Protein AF-0000000075745690 (afdb_homodimer)

Sequence (256 aa):
MPCQDILRGHVEPEARKVSIYFWSPDEAHGFSKWLATSRLDIKVKKKLLAQLAIFSTNGLPRTNKEKFRHVAGKICELKPTSQVRLLGFEVHPDFIIVCMGVKKKQKLAPELIAKAQQRRELYYADGQMPCQDILRGHVEPEARKVSIYFWSPDEAHGFSKWLATSRLDIKVKKKLLAQLAIFSTNGLPRTNKEKFRHVAGKICELKPTSQVRLLGFEVHPDFIIVCMGVKKKQKLAPELIAKAQQRRELYYADGQ

Organism: Desulfohalobium retbaense (strain ATCC 49708 / DSM 5692 / JCM 16813 / HR100) (NCBI:txid485915)

Foldseek 3Di:
DPVCPVVVDPDDPDLQAAAEAEDEPVVCCGPVNVLVPDPDDPVVSVQLVVLVVCCRRRNHPDVDVVAKDADDQQWMWGDSDPFKIWIWGDPDSRYIYTYDMDTDDDDDDVVVVVVRVVRVVVVVVVVD/DPVCVVPV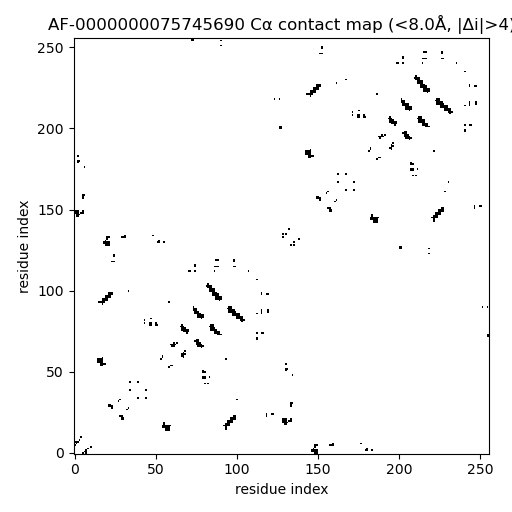DPDDPDQQAAAEAEDEPPVCCGPVNVLVPDPDDPVVSVQLVVLVVVCRRRNHPDVDVVAKDADPQQWMWGPSDPFKIWIWGDPDSRYIYTYDMDGDDDDDDVVVVVVRVVRVVVVVVVVD

Nearest PDB structures (foldseek):
  5czf-assembly2_C  TM=5.052E-01  e=2.877E-03  Escherichia coli O157
  4ml0-assembly1_D  TM=5.475E-01  e=5.188E-02  Escherichia coli B str. REL606
  5jaa-assembly1_D  TM=3.728E-01  e=2.518E-02  Vibrio cholerae O1 biovar El Tor str. N16961
  9cop-assembly1_x  TM=6.256E-01  e=3.054E+00  Saccharomyces cerevisiae
  5m2n-assembly1_A  TM=6.794E-01  e=6.721E+00  Saccharomyces cerevisiae

Secondary structure (DSSP, 8-state):
-BHHHHS-SS--------EEEE--SSGGG-HHHHHHHS---HHHHHHHHHHHHHHHHH---TT-TTTEEEEETTEEEE-SSSSEEEEEEEEETTEEEEEEEEE--SSPPHHHHHHHHHHHHHHHHHT-/-BHHHHS-SS--------EEEE--SSGGG-HHHHHHHS---HHHHHHHHHHHHHHHHH---TT-TTTEEEEETTEEEE-SSSSEEEEEEEEETTEEEEEEEEE--SSPPHHHHHHHHHHHHHHHHHT-

Radius of gyration: 19.18 Å; Cα contacts (8 Å, |Δi|>4): 423; chains: 2; bounding box: 31×58×44 Å

InterPro domains:
  IPR009241 Toxin HigB-like [PF05973] (39-120)

pLDDT: mean 81.88, std 19.85, range [23.81, 96.94]

Structure (mmCIF, N/CA/C/O backbone):
data_AF-0000000075745690-model_v1
#
loop_
_entity.id
_entity.type
_entity.pdbx_description
1 polymer 'Uncharacterized protein'
#
loop_
_atom_site.group_PDB
_atom_site.id
_atom_site.type_symbol
_atom_site.label_atom_id
_atom_site.label_alt_id
_atom_site.label_comp_id
_atom_site.label_asym_id
_atom_site.label_entity_id
_atom_site.label_seq_id
_atom_site.pdbx_PDB_ins_code
_atom_site.Cartn_x
_atom_site.Cartn_y
_atom_site.Cartn_z
_atom_site.occupancy
_atom_site.B_iso_or_equiv
_atom_site.auth_seq_id
_atom_site.auth_comp_id
_atom_site.auth_asym_id
_atom_site.auth_atom_id
_atom_site.pdbx_PDB_model_num
ATOM 1 N N . MET A 1 1 ? -2.412 -1.902 -11.328 1 23.81 1 MET A N 1
ATOM 2 C CA . MET A 1 1 ? -3.832 -1.962 -10.992 1 23.81 1 MET A CA 1
ATOM 3 C C . MET A 1 1 ? -4.059 -2.803 -9.734 1 23.81 1 MET A C 1
ATOM 5 O O . MET A 1 1 ? -3.404 -3.828 -9.547 1 23.81 1 MET A O 1
ATOM 9 N N . PRO A 1 2 ? -4.531 -2.412 -8.602 1 29.78 2 PRO A N 1
ATOM 10 C CA . PRO A 1 2 ? -4.953 -3.359 -7.57 1 29.78 2 PRO A CA 1
ATOM 11 C C . PRO A 1 2 ? -5.488 -4.668 -8.148 1 29.78 2 PRO A C 1
ATOM 13 O O . PRO A 1 2 ? -5.852 -4.723 -9.32 1 29.78 2 PRO A O 1
ATOM 16 N N . CYS A 1 3 ? -5.512 -5.812 -7.531 1 35.81 3 CYS A N 1
ATOM 17 C CA . CYS A 1 3 ? -6.207 -6.922 -8.172 1 35.81 3 CYS A CA 1
ATOM 18 C C . CYS A 1 3 ? -7.5 -6.445 -8.836 1 35.81 3 CYS A C 1
ATOM 20 O O . CYS A 1 3 ? -8.031 -7.113 -9.727 1 35.81 3 CYS A O 1
ATOM 22 N N . GLN A 1 4 ? -8.07 -5.391 -8.25 1 35.56 4 GLN A N 1
ATOM 23 C CA . GLN A 1 4 ? -9.094 -4.785 -9.094 1 35.56 4 GLN A CA 1
ATOM 24 C C . GLN A 1 4 ? -8.508 -4.289 -10.406 1 35.56 4 GLN A C 1
ATOM 26 O O . GLN A 1 4 ? -9.141 -4.41 -11.461 1 35.56 4 GLN A O 1
ATOM 31 N N . ASP A 1 5 ? -7.297 -3.676 -10.352 1 36.88 5 ASP A N 1
ATOM 32 C CA . ASP A 1 5 ? -6.758 -3.322 -11.664 1 36.88 5 ASP A CA 1
ATOM 33 C C . ASP A 1 5 ? -6.176 -4.547 -12.367 1 36.88 5 ASP A C 1
ATOM 35 O O . ASP A 1 5 ? -6.066 -4.57 -13.594 1 36.88 5 ASP A O 1
ATOM 39 N N . ILE A 1 6 ? -5.457 -5.402 -11.883 1 37.72 6 ILE A N 1
ATOM 40 C CA . ILE A 1 6 ? -5.133 -6.645 -12.578 1 37.72 6 ILE A CA 1
ATOM 41 C C . ILE A 1 6 ? -6.414 -7.316 -13.055 1 37.72 6 ILE A C 1
ATOM 43 O O . ILE A 1 6 ? -6.508 -7.734 -14.211 1 37.72 6 ILE A O 1
ATOM 47 N N . LEU A 1 7 ? -7.352 -7.781 -12.117 1 37.31 7 LEU A N 1
ATOM 48 C CA . LEU A 1 7 ? -8.695 -8.195 -12.5 1 37.31 7 LEU 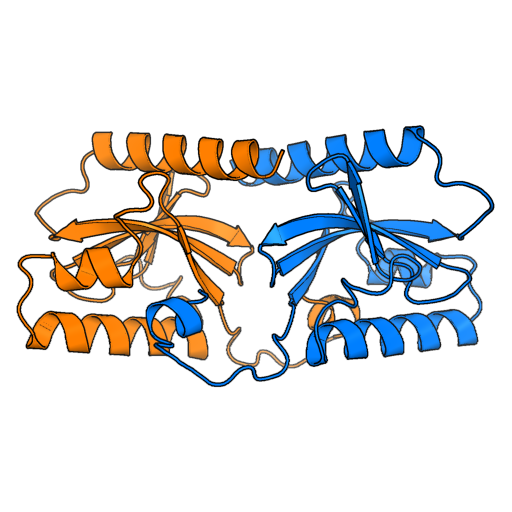A CA 1
ATOM 49 C C . LEU A 1 7 ? -9.477 -7.023 -13.094 1 37.31 7 LEU A C 1
ATOM 51 O O . LEU A 1 7 ? -10.594 -7.199 -13.586 1 37.31 7 LEU A O 1
ATOM 55 N N . ARG A 1 8 ? -9.461 -5.926 -12.484 1 32.09 8 ARG A N 1
ATOM 56 C CA . ARG A 1 8 ? -10.297 -4.863 -13.039 1 32.09 8 ARG A CA 1
ATOM 57 C C . ARG A 1 8 ? -9.906 -4.559 -14.477 1 32.09 8 ARG A C 1
ATOM 59 O O . ARG A 1 8 ? -8.766 -4.176 -14.75 1 32.09 8 ARG A O 1
ATOM 66 N N . GLY A 1 9 ? -9.805 -5.539 -15.43 1 31.02 9 GLY A N 1
ATOM 67 C CA . GLY A 1 9 ? -10.047 -4.918 -16.719 1 31.02 9 GLY A CA 1
ATOM 68 C C . GLY A 1 9 ? -10.234 -3.412 -16.641 1 31.02 9 GLY A C 1
ATOM 69 O O . GLY A 1 9 ? -10.109 -2.826 -15.555 1 31.02 9 GLY A O 1
ATOM 70 N N . HIS A 1 10 ? -11.109 -2.682 -17.734 1 29.7 10 HIS A N 1
ATOM 71 C CA . HIS A 1 10 ? -11.641 -1.332 -17.891 1 29.7 10 HIS A CA 1
ATOM 72 C C . HIS A 1 10 ? -12.359 -0.874 -16.641 1 29.7 10 HIS A C 1
ATOM 74 O O . HIS A 1 10 ? -13.586 -0.969 -16.547 1 29.7 10 HIS A O 1
ATOM 80 N N . VAL A 1 11 ? -12.266 -1.326 -15.602 1 30.44 11 VAL A N 1
ATOM 81 C CA . VAL A 1 11 ? -13.344 -0.815 -14.758 1 30.44 11 VAL A CA 1
ATOM 82 C C . VAL A 1 11 ? -13.336 0.712 -14.781 1 30.44 11 VAL A C 1
ATOM 84 O O . VAL A 1 11 ? -12.281 1.332 -14.945 1 30.44 11 VAL A O 1
ATOM 87 N N . GLU A 1 12 ? -14.422 1.273 -14.828 1 32.59 12 GLU A N 1
ATOM 88 C CA . GLU A 1 12 ? -14.828 2.676 -14.859 1 32.59 12 GLU A CA 1
ATOM 89 C C . GLU A 1 12 ? -14.031 3.504 -13.859 1 32.59 12 GLU A C 1
ATOM 91 O O . GLU A 1 12 ? -13.688 3.021 -12.773 1 32.59 12 GLU A O 1
ATOM 96 N N . PRO A 1 13 ? -13.484 4.621 -14.164 1 35.19 13 PRO A N 1
ATOM 97 C CA . PRO A 1 13 ? -12.844 5.719 -13.43 1 35.19 13 PRO A CA 1
ATOM 98 C C . PRO A 1 13 ? -13.484 5.969 -12.07 1 35.19 13 PRO A C 1
ATOM 100 O O . PRO A 1 13 ? -13.5 7.105 -11.586 1 35.19 13 PRO A O 1
ATOM 103 N N . GLU A 1 14 ? -14.031 4.996 -11.461 1 38.78 14 GLU A N 1
ATOM 104 C CA . GLU A 1 14 ? -14.578 5.465 -10.195 1 38.78 14 GLU A CA 1
ATOM 105 C C . GLU A 1 14 ? -13.523 6.184 -9.359 1 38.78 14 GLU A C 1
ATOM 107 O O . GLU A 1 14 ? -12.328 5.938 -9.523 1 38.78 14 GLU A O 1
ATOM 112 N N . ALA A 1 15 ? -13.867 7.191 -8.758 1 48.38 15 ALA A N 1
ATOM 113 C CA . ALA A 1 15 ? -13.031 8 -7.875 1 48.38 15 ALA A CA 1
ATOM 114 C C . ALA A 1 15 ? -11.992 7.137 -7.168 1 48.38 15 ALA A C 1
ATOM 116 O O . ALA A 1 15 ? -12.336 6.141 -6.527 1 48.38 15 ALA A O 1
ATOM 117 N N . ARG A 1 16 ? -10.844 6.902 -7.734 1 61.69 16 ARG A N 1
ATOM 118 C CA . ARG A 1 16 ? -9.742 6.066 -7.266 1 61.69 16 ARG A CA 1
ATOM 119 C C . ARG A 1 16 ? -9.516 6.246 -5.77 1 61.69 16 ARG A C 1
ATOM 121 O O . ARG A 1 16 ? -9.281 7.359 -5.301 1 61.69 16 ARG A O 1
ATOM 128 N N . LYS A 1 17 ? -10.133 5.371 -4.906 1 81.19 17 LYS A N 1
ATOM 129 C CA . LYS A 1 17 ? -9.953 5.379 -3.457 1 81.19 17 LYS A CA 1
ATOM 130 C C . LYS A 1 17 ? -8.477 5.203 -3.092 1 81.19 17 LYS A C 1
ATOM 132 O O . LYS A 1 17 ? -7.738 4.504 -3.787 1 81.19 17 LYS A O 1
ATOM 137 N N . VAL A 1 18 ? -8.07 6.117 -2.23 1 88.69 18 VAL A N 1
ATOM 138 C CA . VAL A 1 18 ? -6.684 6.027 -1.785 1 88.69 18 VAL A CA 1
ATOM 139 C C . VAL A 1 18 ? -6.637 5.605 -0.319 1 88.69 18 VAL A C 1
ATOM 141 O O . VAL A 1 18 ? -7.465 6.035 0.485 1 88.69 18 VAL A O 1
ATOM 144 N N . SER A 1 19 ? -5.746 4.668 -0.017 1 89.75 19 SER A N 1
ATOM 145 C CA . SER A 1 19 ? -5.504 4.266 1.364 1 89.75 19 SER A CA 1
ATOM 146 C C . SER A 1 19 ? -4.383 5.094 1.99 1 89.75 19 SER A C 1
ATOM 148 O O . SER A 1 19 ? -3.289 5.184 1.434 1 89.75 19 SER A O 1
ATOM 150 N N . ILE A 1 20 ? -4.664 5.711 3.129 1 91 20 ILE A N 1
ATOM 151 C CA . ILE A 1 20 ? -3.699 6.516 3.869 1 91 20 ILE A CA 1
ATOM 152 C C . ILE A 1 20 ? -3.418 5.867 5.223 1 91 20 ILE A C 1
ATOM 154 O O . ILE A 1 20 ? -4.332 5.668 6.023 1 91 20 ILE A O 1
ATOM 158 N N . TYR A 1 21 ? -2.152 5.562 5.484 1 89.31 21 TYR A N 1
ATOM 159 C CA . TYR A 1 21 ? -1.757 4.957 6.75 1 89.31 21 TYR A CA 1
ATOM 160 C C . TYR A 1 21 ? -0.728 5.82 7.469 1 89.31 21 TYR A C 1
ATOM 162 O O . TYR A 1 21 ? 0.073 6.508 6.832 1 89.31 21 TYR A O 1
ATOM 170 N N . PHE A 1 22 ? -0.792 5.781 8.828 1 88.5 22 PHE A N 1
ATOM 171 C CA . PHE A 1 22 ? 0.199 6.492 9.625 1 88.5 22 PHE A CA 1
ATOM 172 C C . PHE A 1 22 ? 1.225 5.527 10.203 1 88.5 22 PHE A C 1
ATOM 174 O O . PHE A 1 22 ? 0.865 4.461 10.711 1 88.5 22 PHE A O 1
ATOM 181 N N . TRP A 1 23 ? 2.463 5.863 10.023 1 86.88 23 TRP A N 1
ATOM 182 C CA . TRP A 1 23 ? 3.564 5.082 10.578 1 86.88 23 TRP A CA 1
ATOM 183 C C . TRP A 1 23 ? 4.652 5.992 11.141 1 86.88 23 TRP A C 1
ATOM 185 O O . TRP A 1 23 ? 4.973 7.023 10.547 1 86.88 23 TRP A O 1
ATOM 195 N N . SER A 1 24 ? 5.109 5.684 12.32 1 83.5 24 SER A N 1
ATOM 196 C CA . SER A 1 24 ? 6.258 6.387 12.883 1 83.5 24 SER A CA 1
ATOM 197 C C . SER A 1 24 ? 7.148 5.438 13.68 1 83.5 24 SER A C 1
ATOM 199 O O . SER A 1 24 ? 6.652 4.52 14.344 1 83.5 24 SER A O 1
ATOM 201 N N . PRO A 1 25 ? 8.523 5.559 13.453 1 80.81 25 PRO A N 1
ATOM 202 C CA . PRO A 1 25 ? 9.414 4.707 14.25 1 80.81 25 PRO A CA 1
ATOM 203 C C . PRO A 1 25 ? 9.258 4.934 15.75 1 80.81 25 PRO A C 1
ATOM 205 O O . PRO A 1 25 ? 9.594 4.051 16.547 1 80.81 25 PRO A O 1
ATOM 208 N N . ASP A 1 26 ? 8.938 6.062 16.109 1 69.81 26 ASP A N 1
ATOM 209 C CA . ASP A 1 26 ? 8.727 6.367 17.531 1 69.81 26 ASP A CA 1
ATOM 210 C C . ASP A 1 26 ? 7.297 6.047 17.953 1 69.81 26 ASP A C 1
ATOM 212 O O . ASP A 1 26 ? 6.34 6.52 17.328 1 69.81 26 ASP A O 1
ATOM 216 N N . GLU A 1 27 ? 7.012 4.613 18.219 1 56.06 27 GLU A N 1
ATOM 217 C CA . GLU A 1 27 ? 5.758 3.949 18.562 1 56.06 27 GLU A CA 1
ATOM 218 C C . GLU A 1 27 ? 4.809 4.898 19.297 1 56.06 27 GLU A C 1
ATOM 220 O O . GLU A 1 27 ? 3.592 4.832 19.109 1 56.06 27 GLU A O 1
ATOM 225 N N . ALA A 1 28 ? 5.379 5.562 20.266 1 53.12 28 ALA A N 1
ATOM 226 C CA . ALA A 1 28 ? 4.551 6.426 21.109 1 53.12 28 ALA A CA 1
ATOM 227 C C . ALA A 1 28 ? 3.779 7.434 20.266 1 53.12 28 ALA A C 1
ATOM 229 O O . ALA A 1 28 ? 2.895 8.125 20.766 1 53.12 28 ALA A O 1
ATOM 230 N N . HIS A 1 29 ? 3.988 7.328 18.891 1 56.47 29 HIS A N 1
ATOM 231 C CA . HIS A 1 29 ? 3.506 8.477 18.141 1 56.47 29 HIS A CA 1
ATOM 232 C C . HIS A 1 29 ? 2.584 8.047 17 1 56.47 29 HIS A C 1
ATOM 234 O O . HIS A 1 29 ? 2.58 8.656 15.938 1 56.47 29 HIS A O 1
ATOM 240 N N . GLY A 1 30 ? 1.817 7.035 17.25 1 67.25 30 GLY A N 1
ATOM 241 C CA . GLY A 1 30 ? 0.787 6.836 16.234 1 67.25 30 GLY A CA 1
ATOM 242 C C . GLY A 1 30 ? 0.011 8.102 15.922 1 67.25 30 GLY A C 1
ATOM 243 O O . GLY A 1 30 ? 0.183 9.125 16.594 1 67.25 30 GLY A O 1
ATOM 244 N N . PHE A 1 31 ? -0.705 8.047 14.844 1 77.88 31 PHE A N 1
ATOM 245 C CA . PHE A 1 31 ? -1.438 9.227 14.406 1 77.88 31 PHE A CA 1
ATOM 246 C C . PHE A 1 31 ? -2.334 9.75 15.516 1 77.88 31 PHE A C 1
ATOM 248 O O . PHE A 1 31 ? -2.355 10.953 15.789 1 77.88 31 PHE A O 1
ATOM 255 N N . SER A 1 32 ? -3.041 8.82 16.094 1 78.12 32 SER A N 1
ATOM 256 C CA . SER A 1 32 ? -3.965 9.219 17.156 1 78.12 32 SER A CA 1
ATOM 257 C C . SER A 1 32 ? -3.229 9.898 18.297 1 78.12 32 SER A C 1
ATOM 259 O O . SER A 1 32 ? -3.709 10.898 18.844 1 78.12 32 SER A O 1
ATOM 261 N N . LYS A 1 33 ? -2.168 9.289 18.625 1 80.25 33 LYS A N 1
ATOM 262 C CA . LYS A 1 33 ? -1.383 9.883 19.703 1 80.25 33 LYS A CA 1
ATOM 263 C C . LYS A 1 33 ? -0.819 11.234 19.297 1 80.25 33 LYS A C 1
ATOM 265 O O . LYS A 1 33 ? -0.843 12.188 20.094 1 80.25 33 LYS A O 1
ATOM 270 N N . TRP A 1 34 ? -0.317 11.273 18.109 1 83 34 TRP A N 1
ATOM 271 C CA . TRP A 1 34 ? 0.182 12.555 17.594 1 83 34 TRP A CA 1
ATOM 272 C C . TRP A 1 34 ? -0.919 13.609 17.594 1 83 34 TRP A C 1
ATOM 274 O O . TRP A 1 34 ? -0.707 14.734 18.047 1 83 34 TRP A O 1
ATOM 284 N N . LEU A 1 35 ? -2.043 13.242 17.109 1 85.25 35 LEU A N 1
ATOM 285 C CA . LEU A 1 35 ? -3.17 14.164 17.031 1 85.25 35 LEU A CA 1
ATOM 286 C C . LEU A 1 35 ? -3.588 14.633 18.422 1 85.25 35 LEU A C 1
ATOM 288 O O . LEU A 1 35 ? -3.814 15.82 18.641 1 85.25 35 LEU A O 1
ATOM 292 N N . ALA A 1 36 ? -3.613 13.711 19.281 1 84.12 36 ALA A N 1
ATOM 293 C CA . ALA A 1 36 ? -4.055 14.008 20.656 1 84.12 36 ALA A CA 1
ATOM 294 C C . ALA A 1 36 ? -3.068 14.93 21.359 1 84.12 36 ALA A C 1
ATOM 296 O O . ALA A 1 36 ? -3.471 15.789 22.141 1 84.12 36 ALA A O 1
ATOM 297 N N . THR A 1 37 ? -1.825 14.758 21.047 1 84.44 37 THR A N 1
ATOM 298 C CA . THR A 1 37 ? -0.802 15.5 21.781 1 84.44 37 THR A CA 1
ATOM 299 C C . THR A 1 37 ? -0.463 16.797 21.062 1 84.44 37 THR A C 1
ATOM 301 O O . THR A 1 37 ? 0.233 17.656 21.609 1 84.44 37 THR A O 1
ATOM 304 N N . SER A 1 38 ? -0.99 16.906 19.906 1 84.56 38 SER A N 1
ATOM 305 C CA . SER A 1 38 ? -0.729 18.125 19.156 1 84.56 38 SER A CA 1
ATOM 306 C C . SER A 1 38 ? -1.419 19.328 19.797 1 84.56 38 SER A C 1
ATOM 308 O O . SER A 1 38 ? -2.418 19.172 20.516 1 84.56 38 SER A O 1
ATOM 310 N N . ARG A 1 39 ? -0.868 20.516 19.641 1 86.94 39 ARG A N 1
ATOM 311 C CA . ARG A 1 39 ? -1.416 21.734 20.219 1 86.94 39 ARG A CA 1
ATOM 312 C C . ARG A 1 39 ? -2.473 22.344 19.312 1 86.94 39 ARG A C 1
ATOM 314 O O . ARG A 1 39 ? -2.779 23.531 19.422 1 86.94 39 ARG A O 1
ATOM 321 N N . LEU A 1 40 ? -3.027 21.531 18.5 1 90.38 40 LEU A N 1
ATOM 322 C CA . LEU A 1 40 ? -4.051 22 17.578 1 90.38 40 LEU A CA 1
ATOM 323 C C . LEU A 1 40 ? -5.395 22.156 18.281 1 90.38 40 LEU A C 1
ATOM 325 O O . LEU A 1 40 ? -5.715 21.375 19.172 1 90.38 40 LEU A O 1
ATOM 329 N N . ASP A 1 41 ? -6.199 23.109 17.812 1 92.62 41 ASP A N 1
ATOM 330 C CA . ASP A 1 41 ? -7.562 23.281 18.297 1 92.62 41 ASP A CA 1
ATOM 331 C C . ASP A 1 41 ? -8.445 22.109 17.875 1 92.62 41 ASP A C 1
ATOM 333 O O . ASP A 1 41 ? -8.203 21.484 16.844 1 92.62 41 ASP A O 1
ATOM 337 N N . ILE A 1 42 ? -9.477 21.891 18.703 1 92.56 42 ILE A N 1
ATOM 338 C CA . ILE A 1 42 ? -10.383 20.766 18.453 1 92.56 42 ILE A CA 1
ATOM 339 C C . ILE A 1 42 ? -11.047 20.938 17.094 1 92.56 42 ILE A C 1
ATOM 341 O O . ILE A 1 42 ? -11.266 19.953 16.375 1 92.56 42 ILE A O 1
ATOM 345 N N . LYS A 1 43 ? -11.312 22.125 16.766 1 95.06 43 LYS A N 1
ATOM 346 C CA . LYS A 1 43 ? -11.938 22.406 15.477 1 95.06 43 LYS A CA 1
ATOM 347 C C . LYS A 1 43 ? -11.016 22.031 14.328 1 95.06 43 LYS A C 1
ATOM 349 O O . LYS A 1 43 ? -11.461 21.453 13.328 1 95.06 43 LYS A O 1
ATOM 354 N N . VAL A 1 44 ? -9.797 22.312 14.484 1 92.75 44 VAL A N 1
ATOM 355 C CA . VAL A 1 44 ? -8.805 22.016 13.453 1 92.75 44 VAL A CA 1
ATOM 356 C C . VAL A 1 44 ? -8.609 20.516 13.336 1 92.75 44 VAL A C 1
ATOM 358 O O . VAL A 1 44 ? -8.523 19.969 12.227 1 92.75 44 VAL A O 1
ATOM 361 N N . LYS A 1 45 ? -8.594 19.859 14.445 1 91.69 45 LYS A N 1
ATOM 362 C CA . LYS A 1 45 ? -8.453 18.406 14.453 1 91.69 45 LYS A CA 1
ATOM 363 C C . LYS A 1 45 ? -9.617 17.734 13.727 1 91.69 45 LYS A C 1
ATOM 365 O O . LYS A 1 45 ? -9.414 16.812 12.93 1 91.69 45 LYS A O 1
ATOM 370 N N . LYS A 1 46 ? -10.758 18.219 13.953 1 93 46 LYS A N 1
ATOM 371 C CA . LYS A 1 46 ? -11.945 17.672 13.305 1 93 46 LYS A CA 1
ATOM 372 C C . LYS A 1 46 ? -11.898 17.891 11.797 1 93 46 LYS A C 1
ATOM 374 O O . LYS A 1 46 ? -12.227 17 11.016 1 93 46 LYS A O 1
ATOM 379 N N . LYS A 1 47 ? -11.539 19.031 11.469 1 94.38 47 LYS A N 1
ATOM 380 C CA . LYS A 1 47 ? -11.438 19.359 10.047 1 94.38 47 LYS A CA 1
ATOM 381 C C . LYS A 1 47 ? -10.391 18.5 9.352 1 94.38 47 LYS A C 1
ATOM 383 O O . LYS A 1 47 ? -10.594 18.062 8.219 1 94.38 47 LYS A O 1
ATOM 388 N N . LEU A 1 48 ? -9.297 18.344 10 1 93.69 48 LEU A N 1
ATOM 389 C CA . LEU A 1 48 ? -8.219 17.5 9.484 1 93.69 48 LEU A CA 1
ATOM 390 C C . LEU A 1 48 ? -8.719 16.094 9.188 1 93.69 48 LEU A C 1
ATOM 392 O O . LEU A 1 48 ? -8.484 15.562 8.102 1 93.69 48 LEU A O 1
ATOM 396 N N . LEU A 1 49 ? -9.414 15.531 10.078 1 92.69 49 LEU A N 1
ATOM 397 C CA . LEU A 1 49 ? -9.922 14.172 9.922 1 92.69 49 LEU A CA 1
ATOM 398 C C . LEU A 1 49 ? -10.961 14.102 8.805 1 92.69 49 LEU A C 1
ATOM 400 O O . LEU A 1 49 ? -10.992 13.133 8.047 1 92.69 49 LEU A O 1
ATOM 404 N N . ALA A 1 50 ? -11.781 15.102 8.766 1 93.69 50 ALA A N 1
ATOM 405 C CA . ALA A 1 50 ? -12.781 15.164 7.695 1 93.69 50 ALA A CA 1
ATOM 406 C C . ALA A 1 50 ? -12.109 15.227 6.324 1 93.69 50 ALA A C 1
ATOM 408 O O . ALA A 1 50 ? -12.547 14.555 5.387 1 93.69 50 ALA A O 1
ATOM 409 N N . GLN A 1 51 ? -11.094 16.016 6.203 1 94.56 51 GLN A N 1
ATOM 410 C CA . GLN A 1 51 ? -10.391 16.172 4.938 1 94.56 51 GLN A CA 1
ATOM 411 C C . GLN A 1 51 ? -9.672 14.883 4.547 1 94.56 51 GLN A C 1
ATOM 413 O O . GLN A 1 51 ? -9.664 14.5 3.373 1 94.56 51 GLN A O 1
ATOM 418 N N . LEU A 1 52 ? -9.062 14.234 5.523 1 93.12 52 LEU A N 1
ATOM 419 C CA . LEU A 1 52 ? -8.414 12.961 5.246 1 93.12 52 LEU A CA 1
ATOM 420 C C . LEU A 1 52 ? -9.43 11.93 4.766 1 93.12 52 LEU A C 1
ATOM 422 O O . LEU A 1 52 ? -9.125 11.109 3.891 1 93.12 52 LEU A O 1
ATOM 426 N N . ALA A 1 53 ? -10.609 12.008 5.32 1 90.69 53 ALA A N 1
ATOM 427 C CA . ALA A 1 53 ? -11.68 11.117 4.867 1 90.69 53 ALA A CA 1
ATOM 428 C C . ALA A 1 53 ? -12.047 11.391 3.414 1 90.69 53 ALA A C 1
ATOM 430 O O . ALA A 1 53 ? -12.266 10.461 2.633 1 90.69 53 ALA A O 1
ATOM 431 N N . ILE A 1 54 ? -12.102 12.602 3.074 1 90.94 54 ILE A N 1
ATOM 432 C CA . ILE A 1 54 ? -12.414 13 1.707 1 90.94 54 ILE A CA 1
ATOM 433 C C . ILE A 1 54 ? -11.312 12.523 0.765 1 90.94 54 ILE A C 1
ATOM 435 O O . ILE A 1 54 ? -11.594 11.984 -0.306 1 90.94 54 ILE A O 1
ATOM 439 N N . PHE A 1 55 ? -10.055 12.703 1.151 1 91.25 55 PHE A N 1
ATOM 440 C CA . PHE A 1 55 ? -8.93 12.211 0.357 1 91.25 55 PHE A CA 1
ATOM 441 C C . PHE A 1 55 ? -9.047 10.703 0.133 1 91.25 55 PHE A C 1
ATOM 443 O O . PHE A 1 55 ? -8.844 10.219 -0.981 1 91.25 55 PHE A O 1
ATOM 450 N N . SER A 1 56 ? -9.375 10.031 1.19 1 89.38 56 SER A N 1
ATOM 451 C CA . SER A 1 56 ? -9.438 8.578 1.138 1 89.38 56 SER A CA 1
ATOM 452 C C . SER A 1 56 ? -10.555 8.102 0.206 1 89.38 56 SER A C 1
ATOM 454 O O . SER A 1 56 ? -10.383 7.133 -0.533 1 89.38 56 SER A O 1
ATOM 456 N N . THR A 1 57 ? -11.633 8.828 0.197 1 87.25 57 THR A N 1
ATOM 457 C CA . THR A 1 57 ? -12.812 8.406 -0.559 1 87.25 57 THR A CA 1
ATOM 458 C C . THR A 1 57 ? -12.727 8.891 -2.004 1 87.25 57 THR A C 1
ATOM 460 O O . THR A 1 57 ? -13.047 8.148 -2.932 1 87.25 57 THR A O 1
ATOM 463 N N . ASN A 1 58 ? -12.203 10.117 -2.215 1 88.5 58 ASN A N 1
ATOM 464 C CA . ASN A 1 58 ? -12.219 10.742 -3.535 1 88.5 58 ASN A CA 1
ATOM 465 C C . ASN A 1 58 ? -10.867 10.625 -4.223 1 88.5 58 ASN A C 1
ATOM 467 O O . ASN A 1 58 ? -10.742 10.93 -5.414 1 88.5 58 ASN A O 1
ATOM 471 N N . GLY A 1 59 ? -9.938 10.141 -3.512 1 88.81 59 GLY A N 1
ATOM 472 C CA . GLY A 1 59 ? -8.578 10.172 -4.02 1 88.81 59 GLY A CA 1
ATOM 473 C C . GLY A 1 59 ? -7.805 11.398 -3.59 1 88.81 59 GLY A C 1
ATOM 474 O O . GLY A 1 59 ? -8.391 12.383 -3.127 1 88.81 59 GLY A O 1
ATOM 475 N N . LEU A 1 60 ? -6.527 11.344 -3.768 1 92.31 60 LEU A N 1
ATOM 476 C CA . LEU A 1 60 ? -5.688 12.484 -3.414 1 92.31 60 LEU A CA 1
ATOM 477 C C . LEU A 1 60 ? -5.867 13.617 -4.414 1 92.31 60 LEU A C 1
ATOM 479 O O . LEU A 1 60 ? -6.082 13.375 -5.605 1 92.31 60 LEU A O 1
ATOM 483 N N . PRO A 1 61 ? -5.883 14.828 -3.906 1 93.19 61 PRO A N 1
ATOM 484 C CA . PRO A 1 61 ? -5.996 15.969 -4.812 1 93.19 61 PRO A CA 1
ATOM 485 C C . PRO A 1 61 ? -4.699 16.25 -5.57 1 93.19 61 PRO A C 1
ATOM 487 O O . PRO A 1 61 ? -4.055 17.281 -5.34 1 93.19 61 PRO A O 1
ATOM 490 N N . ARG A 1 62 ? -4.367 15.492 -6.523 1 91.94 62 ARG A N 1
ATOM 491 C CA . ARG A 1 62 ? -3.078 15.508 -7.207 1 91.94 62 ARG A CA 1
ATOM 492 C C . ARG A 1 62 ? -2.943 16.75 -8.086 1 91.94 62 ARG A C 1
ATOM 494 O O . ARG A 1 62 ? -1.831 17.172 -8.414 1 91.94 62 ARG A O 1
ATOM 501 N N . THR A 1 63 ? -4.059 17.297 -8.438 1 92.44 63 THR A N 1
ATOM 502 C CA . THR A 1 63 ? -4.035 18.484 -9.289 1 92.44 63 THR A CA 1
ATOM 503 C C . THR A 1 63 ? -3.959 19.75 -8.438 1 92.44 63 THR A C 1
ATOM 505 O O . THR A 1 63 ? -3.678 20.844 -8.961 1 92.44 63 THR A O 1
ATOM 508 N N . ASN A 1 64 ? -4.234 19.672 -7.199 1 93.94 64 ASN A N 1
ATOM 509 C CA . ASN A 1 64 ? -4.156 20.797 -6.27 1 93.94 64 ASN A CA 1
ATOM 510 C C . ASN A 1 64 ? -2.873 20.75 -5.441 1 93.94 64 ASN A C 1
ATOM 512 O O . ASN A 1 64 ? -2.855 20.172 -4.355 1 93.94 64 ASN A O 1
ATOM 516 N N . LYS A 1 65 ? -1.872 21.469 -5.891 1 92.12 65 LYS A N 1
ATOM 517 C CA . LYS A 1 65 ? -0.551 21.438 -5.27 1 92.12 65 LYS A CA 1
ATOM 518 C C . LYS A 1 65 ? -0.584 22.047 -3.871 1 92.12 65 LYS A C 1
ATOM 520 O O . LYS A 1 65 ? 0.336 21.844 -3.078 1 92.12 65 LYS A O 1
ATOM 525 N N . GLU A 1 66 ? -1.653 22.781 -3.627 1 92 66 GLU A N 1
ATOM 526 C CA . GLU A 1 66 ? -1.772 23.391 -2.307 1 92 66 GLU A CA 1
ATOM 527 C C . GLU A 1 66 ? -2.229 22.375 -1.266 1 92 66 GLU A C 1
ATOM 529 O O . GLU A 1 66 ? -2.102 22.609 -0.062 1 92 66 GLU A O 1
ATOM 534 N N . LYS A 1 67 ? -2.736 21.281 -1.718 1 94.44 67 LYS A N 1
ATOM 535 C CA . LYS A 1 67 ? -3.27 20.281 -0.793 1 94.44 67 LYS A CA 1
ATOM 536 C C . LYS A 1 67 ? -2.402 19.031 -0.778 1 94.44 67 LYS A C 1
ATOM 538 O O . LYS A 1 67 ? -2.334 18.328 0.234 1 94.44 67 LYS A O 1
ATOM 543 N N . PHE A 1 68 ? -1.884 18.766 -1.913 1 95.81 68 PHE A N 1
ATOM 544 C CA . PHE A 1 68 ? -1.054 17.578 -2.037 1 95.81 68 PHE A CA 1
ATOM 545 C C . PHE A 1 68 ? 0.034 17.781 -3.084 1 95.81 68 PHE A C 1
ATOM 547 O O . PHE A 1 68 ? -0.249 18.203 -4.207 1 95.81 68 PHE A O 1
ATOM 554 N N . ARG A 1 69 ? 1.244 17.406 -2.711 1 95.5 69 ARG A N 1
ATOM 555 C CA . ARG A 1 69 ? 2.32 17.469 -3.695 1 95.5 69 ARG A CA 1
ATOM 556 C C . ARG A 1 69 ? 3.486 16.578 -3.295 1 95.5 69 ARG A C 1
ATOM 558 O O . ARG A 1 69 ? 3.691 16.297 -2.109 1 95.5 69 ARG A O 1
ATOM 565 N N . HIS A 1 70 ? 4.184 16.141 -4.301 1 96.19 70 HIS A N 1
ATOM 566 C CA . HIS A 1 70 ? 5.473 15.508 -4.055 1 96.19 70 HIS A CA 1
ATOM 567 C C . HIS A 1 70 ? 6.57 16.547 -3.834 1 96.19 70 HIS A C 1
ATOM 569 O O . HIS A 1 70 ? 6.688 17.5 -4.598 1 96.19 70 HIS A O 1
ATOM 575 N N . VAL A 1 71 ? 7.359 16.375 -2.822 1 95.06 71 VAL A N 1
ATOM 576 C CA . VAL A 1 71 ? 8.367 17.375 -2.492 1 95.06 71 VAL A CA 1
ATOM 577 C C . VAL A 1 71 ? 9.758 16.844 -2.828 1 95.06 71 VAL A C 1
ATOM 579 O O . VAL A 1 71 ? 10.68 17.625 -3.088 1 95.06 71 VAL A O 1
ATOM 582 N N . ALA A 1 72 ? 9.977 15.555 -2.789 1 94.69 72 ALA A N 1
ATOM 583 C CA . ALA A 1 72 ? 11.219 14.891 -3.164 1 94.69 72 ALA A CA 1
ATOM 584 C C . ALA A 1 72 ? 10.977 13.422 -3.498 1 94.69 72 ALA A C 1
ATOM 586 O O . ALA A 1 72 ? 10.703 12.609 -2.607 1 94.69 72 ALA A O 1
ATOM 587 N N . GLY A 1 73 ? 11.102 13.109 -4.797 1 93.69 73 GLY A N 1
ATOM 588 C CA . GLY A 1 73 ? 10.828 11.727 -5.152 1 93.69 73 GLY A CA 1
ATOM 589 C C . GLY A 1 73 ? 9.461 11.258 -4.699 1 93.69 73 GLY A C 1
ATOM 590 O O . GLY A 1 73 ? 8.438 11.844 -5.062 1 93.69 73 GLY A O 1
ATOM 591 N N . LYS A 1 74 ? 9.477 10.227 -3.807 1 95.38 74 LYS A N 1
ATOM 592 C CA . LYS A 1 74 ? 8.242 9.625 -3.326 1 95.38 74 LYS A CA 1
ATOM 593 C C . LYS A 1 74 ? 7.77 10.289 -2.037 1 95.38 74 LYS A C 1
ATOM 595 O O . LYS A 1 74 ? 6.691 9.977 -1.527 1 95.38 74 LYS A O 1
ATOM 600 N N . ILE A 1 75 ? 8.539 11.273 -1.549 1 96.62 75 ILE A N 1
ATOM 601 C CA . ILE A 1 75 ? 8.125 12.016 -0.362 1 96.62 75 ILE A CA 1
ATOM 602 C C . ILE A 1 75 ? 7.031 13.016 -0.731 1 96.62 75 ILE A C 1
ATOM 604 O O . ILE A 1 75 ? 7.152 13.742 -1.718 1 96.62 75 ILE A O 1
ATOM 608 N N . CYS A 1 76 ? 5.992 12.984 0.043 1 96.88 76 CYS A N 1
ATOM 609 C CA . CYS A 1 76 ? 4.859 13.852 -0.277 1 96.88 76 CYS A CA 1
ATOM 610 C C . CYS A 1 76 ? 4.398 14.625 0.951 1 96.88 76 CYS A C 1
ATOM 612 O O . CYS A 1 76 ? 4.75 14.273 2.078 1 96.88 76 CYS A O 1
ATOM 614 N N . GLU A 1 77 ? 3.713 15.664 0.62 1 96.38 77 GLU A N 1
ATOM 615 C CA . GLU A 1 77 ? 3.109 16.547 1.611 1 96.38 77 GLU A CA 1
ATOM 616 C C . GLU A 1 77 ? 1.6 16.656 1.418 1 96.38 77 GLU A C 1
ATOM 618 O O . GLU A 1 77 ? 1.125 16.875 0.304 1 96.38 77 GLU A O 1
ATOM 623 N N . LEU A 1 78 ? 0.879 16.375 2.455 1 95.38 78 LEU A N 1
ATOM 624 C CA . LEU A 1 78 ? -0.558 16.625 2.494 1 95.38 78 LEU A CA 1
ATOM 625 C C . LEU A 1 78 ? -0.883 17.797 3.406 1 95.38 78 LEU A C 1
ATOM 627 O O . LEU A 1 78 ? -0.367 17.875 4.523 1 95.38 78 LEU A O 1
ATOM 631 N N . LYS A 1 79 ? -1.679 18.625 2.855 1 95 79 LYS A N 1
ATOM 632 C CA . LYS A 1 79 ? -2.17 19.75 3.643 1 95 79 LYS A CA 1
ATOM 633 C C . LYS A 1 79 ? -3.693 19.734 3.736 1 95 79 LYS A C 1
ATOM 635 O O . LYS A 1 79 ? -4.371 20.547 3.1 1 95 79 LYS A O 1
ATOM 640 N N . PRO A 1 80 ? -4.184 18.844 4.633 1 94.12 80 PRO A N 1
ATOM 641 C CA . PRO A 1 80 ? -5.641 18.734 4.742 1 94.12 80 PRO A CA 1
ATOM 642 C C . PRO A 1 80 ? -6.297 20.031 5.23 1 94.12 80 PRO A C 1
ATOM 644 O O . PRO A 1 80 ? -7.461 20.281 4.91 1 94.12 80 PRO A O 1
ATOM 647 N N . THR A 1 81 ? -5.582 20.75 6.07 1 93.38 81 THR A N 1
ATOM 648 C CA . THR A 1 81 ? -6.023 22.062 6.527 1 93.38 81 THR A CA 1
ATOM 649 C C . THR A 1 81 ? -4.926 23.109 6.328 1 93.38 81 THR A C 1
ATOM 651 O O . THR A 1 81 ? -3.797 22.766 5.977 1 93.38 81 THR A O 1
ATOM 654 N N . SER A 1 82 ? -5.312 24.328 6.547 1 91.88 82 SER A N 1
ATOM 655 C CA . SER A 1 82 ? -4.332 25.391 6.387 1 91.88 82 SER A CA 1
ATOM 656 C C . SER A 1 82 ? -3.324 25.406 7.531 1 91.88 82 SER A C 1
ATOM 658 O O . SER A 1 82 ? -2.283 26.062 7.445 1 91.88 82 SER A O 1
ATOM 660 N N . GLN A 1 83 ? -3.504 24.609 8.539 1 92.5 83 GLN A N 1
ATOM 661 C CA . GLN A 1 83 ? -2.654 24.688 9.719 1 92.5 83 GLN A CA 1
ATOM 662 C C . GLN A 1 83 ? -1.801 23.438 9.867 1 92.5 83 GLN A C 1
ATOM 664 O O . GLN A 1 83 ? -0.897 23.391 10.703 1 92.5 83 GLN A O 1
ATOM 669 N N . VAL A 1 84 ? -2.109 22.453 9.156 1 93.31 84 VAL A N 1
ATOM 670 C CA . VAL A 1 84 ? -1.47 21.172 9.398 1 93.31 84 VAL A CA 1
ATOM 671 C C . VAL A 1 84 ? -0.799 20.672 8.117 1 93.31 84 VAL A C 1
ATOM 673 O O . VAL A 1 84 ? -1.383 20.75 7.035 1 93.31 84 VAL A O 1
ATOM 676 N N . ARG A 1 85 ? 0.406 20.219 8.273 1 94.12 85 ARG A N 1
ATOM 677 C CA . ARG A 1 85 ? 1.132 19.516 7.219 1 94.12 85 ARG A CA 1
ATOM 678 C C . ARG A 1 85 ? 1.43 18.078 7.633 1 94.12 85 ARG A C 1
ATOM 680 O O . ARG A 1 85 ? 1.906 17.828 8.742 1 94.12 85 ARG A O 1
ATOM 687 N N . LEU A 1 86 ? 1.041 17.219 6.789 1 94.12 86 LEU A N 1
ATOM 688 C CA . LEU A 1 86 ? 1.421 15.82 6.977 1 94.12 86 LEU A CA 1
ATOM 689 C C . LEU A 1 86 ? 2.475 15.406 5.957 1 94.12 86 LEU A C 1
ATOM 691 O O . LEU A 1 86 ? 2.314 15.641 4.758 1 94.12 86 LEU A O 1
ATOM 695 N N . LEU A 1 87 ? 3.535 14.891 6.438 1 95.5 87 LEU A N 1
ATOM 696 C CA . LEU A 1 87 ? 4.57 14.383 5.543 1 95.5 87 LEU A CA 1
ATOM 697 C C . LEU A 1 87 ? 4.547 12.859 5.492 1 95.5 87 LEU A C 1
ATOM 699 O O . LEU A 1 87 ? 4.32 12.203 6.512 1 95.5 87 LEU A O 1
ATOM 703 N N . GLY A 1 88 ? 4.809 12.375 4.352 1 95.38 88 GLY A N 1
ATOM 704 C CA . GLY A 1 88 ? 4.855 10.945 4.125 1 95.38 88 GLY A CA 1
ATOM 705 C C . GLY A 1 88 ? 5.508 10.562 2.809 1 95.38 88 GLY A C 1
ATOM 706 O O . GLY A 1 88 ? 6.324 11.32 2.275 1 95.38 88 GLY A O 1
ATOM 707 N N . PHE A 1 89 ? 5.191 9.328 2.369 1 96 89 PHE A N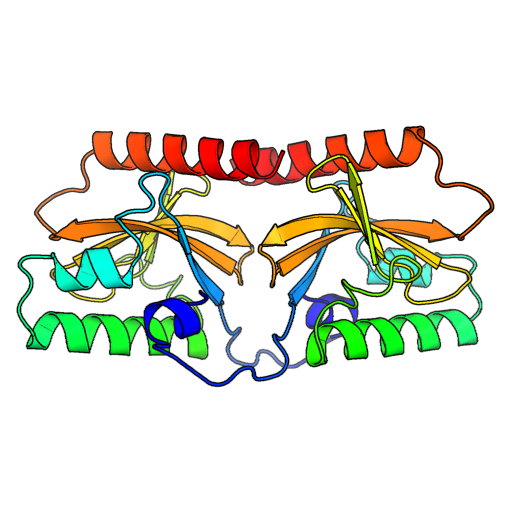 1
ATOM 708 C CA . PHE A 1 89 ? 5.73 8.875 1.094 1 96 89 PHE A CA 1
ATOM 709 C C . PHE A 1 89 ? 4.727 7.984 0.371 1 96 89 PHE A C 1
ATOM 711 O O . PHE A 1 89 ? 4.004 7.211 1.004 1 96 89 PHE A O 1
ATOM 718 N N . GLU A 1 90 ? 4.676 8.156 -0.905 1 94.94 90 GLU A N 1
ATOM 719 C CA . GLU A 1 90 ? 3.77 7.41 -1.771 1 94.94 90 GLU A CA 1
ATOM 720 C C . GLU A 1 90 ? 4.371 6.066 -2.174 1 94.94 90 GLU A C 1
ATOM 722 O O . GLU A 1 90 ? 5.434 6.016 -2.795 1 94.94 90 GLU A O 1
ATOM 727 N N . VAL A 1 91 ? 3.721 5.012 -1.775 1 91.81 91 VAL A N 1
ATOM 728 C CA . VAL A 1 91 ? 4.164 3.666 -2.137 1 91.81 91 VAL A CA 1
ATOM 729 C C . VAL A 1 91 ? 3.535 3.256 -3.467 1 91.81 91 VAL A C 1
ATOM 731 O O . VAL A 1 91 ? 4.176 2.592 -4.281 1 91.81 91 VAL A O 1
ATOM 734 N N . HIS A 1 92 ? 2.377 3.537 -3.629 1 90.12 92 HIS A N 1
ATOM 735 C CA . HIS A 1 92 ? 1.514 3.336 -4.785 1 90.12 92 HIS A CA 1
ATOM 736 C C . HIS A 1 92 ? 0.561 4.512 -4.973 1 90.12 92 HIS A C 1
ATOM 738 O O . HIS A 1 92 ? 0.28 5.246 -4.023 1 90.12 92 HIS A O 1
ATOM 744 N N . PRO A 1 93 ? 0.152 4.738 -6.199 1 88.44 93 PRO A N 1
ATOM 745 C CA . PRO A 1 93 ? -0.784 5.848 -6.402 1 88.44 93 PRO A CA 1
ATOM 746 C C . PRO A 1 93 ? -2.012 5.758 -5.5 1 88.44 93 PRO A C 1
ATOM 748 O O . PRO A 1 93 ? -2.598 6.781 -5.145 1 88.44 93 PRO A O 1
ATOM 751 N N . ASP A 1 94 ? -2.338 4.516 -5.055 1 87.12 94 ASP A N 1
ATOM 752 C CA . ASP A 1 94 ? -3.527 4.34 -4.227 1 87.12 94 ASP A CA 1
ATOM 753 C C . ASP A 1 94 ? -3.146 4.02 -2.783 1 87.12 94 ASP A C 1
ATOM 755 O O . ASP A 1 94 ? -3.982 3.555 -2.004 1 87.12 94 ASP A O 1
ATOM 759 N N . PHE A 1 95 ? -1.963 4.328 -2.502 1 90.62 95 PHE A N 1
ATOM 760 C CA . PHE A 1 95 ? -1.515 3.943 -1.169 1 90.62 95 PHE A CA 1
ATOM 761 C C . PHE A 1 95 ? -0.379 4.844 -0.699 1 90.62 95 PHE A C 1
ATOM 763 O O . PHE A 1 95 ? 0.709 4.832 -1.277 1 90.62 95 PHE A O 1
ATOM 770 N N . ILE A 1 96 ? -0.605 5.551 0.384 1 93.69 96 ILE A N 1
ATOM 771 C CA . ILE A 1 96 ? 0.409 6.453 0.924 1 93.69 96 ILE A CA 1
ATOM 772 C C . ILE A 1 96 ? 0.597 6.18 2.416 1 93.69 96 ILE A C 1
ATOM 774 O O . ILE A 1 96 ? -0.349 5.793 3.105 1 93.69 96 ILE A O 1
ATOM 778 N N . ILE A 1 97 ? 1.794 6.34 2.855 1 92.69 97 ILE A N 1
ATOM 779 C CA . ILE A 1 97 ? 2.141 6.227 4.27 1 92.69 97 ILE A CA 1
ATOM 780 C C . ILE A 1 97 ? 2.541 7.594 4.812 1 92.69 97 ILE A C 1
ATOM 782 O O . ILE A 1 97 ? 3.488 8.211 4.32 1 92.69 97 ILE A O 1
ATOM 786 N N . VAL A 1 98 ? 1.812 8.086 5.773 1 93.25 98 VAL A N 1
ATOM 787 C CA . VAL A 1 98 ? 2.139 9.32 6.473 1 93.25 98 VAL A CA 1
ATOM 788 C C . VAL A 1 98 ? 3.045 9.016 7.664 1 93.25 98 VAL A C 1
ATOM 790 O O . VAL A 1 98 ? 2.781 8.086 8.43 1 93.25 98 VAL A O 1
ATOM 793 N N . CYS A 1 99 ? 4.113 9.812 7.852 1 92.75 99 CYS A N 1
ATOM 794 C CA . CYS A 1 99 ? 5.07 9.438 8.883 1 92.75 99 CYS A CA 1
ATOM 795 C C . CYS A 1 99 ? 5.227 10.555 9.914 1 92.75 99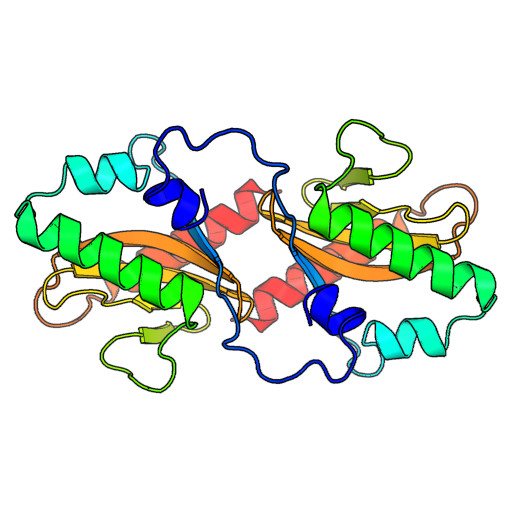 CYS A C 1
ATOM 797 O O . CYS A 1 99 ? 5.781 10.344 10.992 1 92.75 99 CYS A O 1
ATOM 799 N N . MET A 1 100 ? 4.691 11.75 9.633 1 91 100 MET A N 1
ATOM 800 C CA . MET A 1 100 ? 4.746 12.805 10.641 1 91 100 MET A CA 1
ATOM 801 C C . MET A 1 100 ? 3.746 13.906 10.328 1 91 100 MET A C 1
ATOM 803 O O . MET A 1 100 ? 3.332 14.07 9.18 1 91 100 MET A O 1
ATOM 807 N N . GLY A 1 101 ? 3.338 14.516 11.305 1 90.81 101 GLY A N 1
ATOM 808 C CA . GLY A 1 101 ? 2.529 15.719 11.234 1 90.81 101 GLY A CA 1
ATOM 809 C C . GLY A 1 101 ? 3.213 16.938 11.836 1 90.81 101 GLY A C 1
ATOM 810 O O . GLY A 1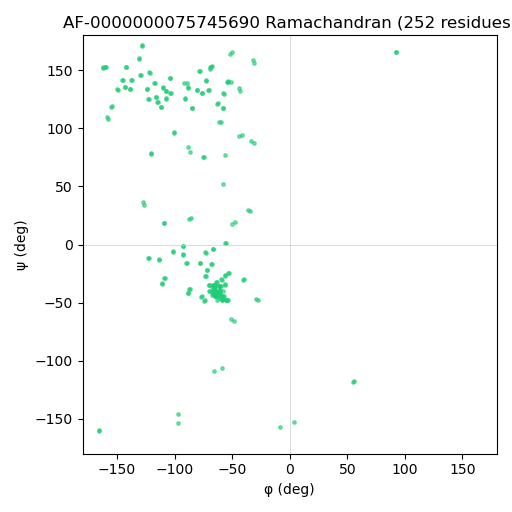 101 ? 3.889 16.828 12.859 1 90.81 101 GLY A O 1
ATOM 811 N N . VAL A 1 102 ? 3.062 18.094 11.148 1 88.38 102 VAL A N 1
ATOM 812 C CA . VAL A 1 102 ? 3.668 19.328 11.625 1 88.38 102 VAL A CA 1
ATOM 813 C C . VAL A 1 102 ? 2.676 20.484 11.477 1 88.38 102 VAL A C 1
ATOM 815 O O . VAL A 1 102 ? 1.839 20.469 10.57 1 88.38 102 VAL A O 1
ATOM 818 N N . LYS A 1 103 ? 2.732 21.328 12.508 1 84.25 103 LYS A N 1
ATOM 819 C CA . LYS A 1 103 ? 1.983 22.578 12.336 1 84.25 103 LYS A CA 1
ATOM 820 C C . LYS A 1 103 ? 2.527 23.391 11.172 1 84.25 103 LYS A C 1
ATOM 822 O O . LYS A 1 103 ? 3.742 23.562 11.031 1 84.25 103 LYS A O 1
ATOM 827 N N . LYS A 1 104 ? 1.486 23.594 10.266 1 77.25 104 LYS A N 1
ATOM 828 C CA . LYS A 1 104 ? 1.905 24.328 9.078 1 77.25 104 LYS A CA 1
ATOM 829 C C . LYS A 1 104 ? 2.402 25.719 9.453 1 77.25 104 LYS A C 1
ATOM 831 O O . LYS A 1 104 ? 1.641 26.547 9.977 1 77.25 104 LYS A O 1
ATOM 836 N N . LYS A 1 105 ? 3.686 25.875 9.398 1 73.81 105 LYS A N 1
ATOM 837 C CA . LYS A 1 105 ? 4.238 27.219 9.492 1 73.81 105 LYS A CA 1
ATOM 838 C C . LYS A 1 105 ? 4.527 27.797 8.102 1 73.81 105 LYS A C 1
ATOM 840 O O . LYS A 1 105 ? 3.971 27.328 7.109 1 73.81 105 LYS A O 1
ATOM 845 N N . GLN A 1 106 ? 5.574 28.625 7.879 1 75.81 106 GLN A N 1
ATOM 846 C CA . GLN A 1 106 ? 5.914 29.25 6.602 1 75.81 106 GLN A CA 1
ATOM 847 C C . GLN A 1 106 ? 6.316 28.203 5.574 1 75.81 106 GLN A C 1
ATOM 849 O O . GLN A 1 106 ? 5.691 27.141 5.48 1 75.81 106 GLN A O 1
ATOM 854 N N . LYS A 1 107 ? 7.496 28.078 5.203 1 81 107 LYS A N 1
ATOM 855 C CA . LYS A 1 107 ? 8.031 27.219 4.152 1 81 107 LYS A CA 1
ATOM 856 C C . LYS A 1 107 ? 8.406 25.844 4.703 1 81 107 LYS A C 1
ATOM 858 O O . LYS A 1 107 ? 8.836 25.719 5.855 1 81 107 LYS A O 1
ATOM 863 N N . LEU A 1 108 ? 8.125 24.766 4.004 1 87 108 LEU A N 1
ATOM 864 C CA . LEU A 1 108 ? 8.539 23.422 4.395 1 87 108 LEU A CA 1
ATOM 865 C C . LEU A 1 108 ? 10.055 23.344 4.543 1 87 108 LEU A C 1
ATOM 867 O O . LEU A 1 108 ? 10.789 23.516 3.564 1 87 108 LEU A O 1
ATOM 871 N N . ALA A 1 109 ? 10.5 23.062 5.754 1 88.31 109 ALA A N 1
ATOM 872 C CA . ALA A 1 109 ? 11.922 22.984 6.055 1 88.31 109 ALA A CA 1
ATOM 873 C C . ALA A 1 109 ? 12.555 21.75 5.422 1 88.31 109 ALA A C 1
ATOM 875 O O . ALA A 1 109 ? 12.008 20.656 5.508 1 88.31 109 ALA A O 1
ATOM 876 N N . PRO A 1 110 ? 13.703 21.984 4.773 1 93.19 110 PRO A N 1
ATOM 877 C CA . PRO A 1 110 ? 14.406 20.844 4.16 1 93.19 110 PRO A CA 1
ATOM 878 C C . PRO A 1 110 ? 14.727 19.734 5.16 1 93.19 110 PRO A C 1
ATOM 880 O O . PRO A 1 110 ? 14.82 18.578 4.781 1 93.19 110 PRO A O 1
ATOM 883 N N . GLU A 1 111 ? 14.836 20.125 6.387 1 94.81 111 GLU A N 1
ATOM 884 C CA . GLU A 1 111 ? 15.141 19.141 7.418 1 94.81 111 GLU A CA 1
ATOM 885 C C . GLU A 1 111 ? 14 18.156 7.59 1 94.81 111 GLU A C 1
ATOM 887 O O . GLU A 1 111 ? 14.227 16.969 7.875 1 94.81 111 GLU A O 1
ATOM 892 N N . LEU A 1 112 ? 12.844 18.625 7.426 1 93 112 LEU A N 1
ATOM 893 C CA . LEU A 1 112 ? 11.672 17.781 7.566 1 93 112 LEU A CA 1
ATOM 894 C C . LEU A 1 112 ? 11.578 16.781 6.414 1 93 112 LEU A C 1
ATOM 896 O O . LEU A 1 112 ? 11.18 15.633 6.609 1 93 112 LEU A O 1
ATOM 900 N N . ILE A 1 113 ? 12 17.25 5.266 1 95.69 113 ILE A N 1
ATOM 901 C CA . ILE A 1 113 ? 12.016 16.375 4.098 1 95.69 113 ILE A CA 1
ATOM 902 C C . ILE A 1 113 ? 13.047 15.266 4.297 1 95.69 113 ILE A C 1
ATOM 904 O O . ILE A 1 113 ? 12.773 14.094 4.008 1 95.69 113 ILE A O 1
ATOM 908 N N . ALA A 1 114 ? 14.172 15.703 4.812 1 96.69 114 ALA A N 1
ATOM 909 C CA . ALA A 1 114 ? 15.227 14.727 5.082 1 96.69 114 ALA A CA 1
ATOM 910 C C . ALA A 1 114 ? 14.773 13.703 6.117 1 96.69 114 ALA A C 1
ATOM 912 O O . ALA A 1 114 ? 15.07 12.508 5.984 1 96.69 114 ALA A O 1
ATOM 913 N N . LYS A 1 115 ? 14.102 14.211 7.074 1 94.56 115 LYS A N 1
ATOM 914 C CA . LYS A 1 115 ? 13.602 13.312 8.109 1 94.56 115 LYS A CA 1
ATOM 915 C C . LYS A 1 115 ? 12.578 12.336 7.547 1 94.56 115 LYS A C 1
ATOM 917 O O . LYS A 1 115 ? 12.578 11.156 7.898 1 94.56 115 LYS A O 1
ATOM 922 N N . ALA A 1 116 ? 11.734 12.812 6.73 1 94.38 116 ALA A N 1
ATOM 923 C CA . ALA A 1 116 ? 10.742 11.953 6.086 1 94.38 116 ALA A CA 1
ATOM 924 C C . ALA A 1 116 ? 11.414 10.891 5.227 1 94.38 116 ALA A C 1
ATOM 926 O O . ALA A 1 116 ? 10.977 9.734 5.203 1 94.38 116 ALA A O 1
ATOM 927 N N . GLN A 1 117 ? 12.453 11.242 4.562 1 95.75 117 GLN A N 1
ATOM 928 C CA . GLN A 1 117 ? 13.211 10.289 3.758 1 95.75 117 GLN A CA 1
ATOM 929 C C . GLN A 1 117 ? 13.836 9.203 4.633 1 95.75 117 GLN A C 1
ATOM 931 O O . GLN A 1 117 ? 13.812 8.023 4.273 1 95.75 117 GLN A O 1
ATOM 936 N N . GLN A 1 118 ? 14.344 9.664 5.695 1 94.88 118 GLN A N 1
ATOM 937 C CA . GLN A 1 118 ? 14.93 8.711 6.629 1 94.88 118 GLN A CA 1
ATOM 938 C C . GLN A 1 118 ? 13.875 7.727 7.137 1 94.88 118 GLN A C 1
ATOM 940 O O . GLN A 1 118 ? 14.141 6.523 7.242 1 94.88 118 GLN A O 1
ATOM 945 N N . ARG A 1 119 ? 12.734 8.25 7.453 1 92.88 119 ARG A N 1
ATOM 946 C CA . ARG A 1 119 ? 11.664 7.395 7.953 1 92.88 119 ARG A CA 1
ATOM 947 C C . ARG A 1 119 ? 11.188 6.434 6.871 1 92.88 119 ARG A C 1
ATOM 949 O O . ARG A 1 119 ? 10.836 5.285 7.164 1 92.88 119 ARG A O 1
ATOM 956 N N . ARG A 1 120 ? 11.156 6.887 5.676 1 93.62 120 ARG A N 1
ATOM 957 C CA . ARG A 1 120 ? 10.812 6.012 4.559 1 93.62 120 ARG A CA 1
ATOM 958 C C . ARG A 1 120 ? 11.781 4.836 4.473 1 93.62 120 ARG A C 1
ATOM 960 O O . ARG A 1 120 ? 11.352 3.686 4.336 1 93.62 120 ARG A O 1
ATOM 967 N N . GLU A 1 121 ? 13.047 5.137 4.621 1 92.94 121 GLU A N 1
ATOM 968 C CA . GLU A 1 121 ? 14.07 4.098 4.555 1 92.94 121 GLU A CA 1
ATOM 969 C C . GLU A 1 121 ? 13.938 3.117 5.715 1 92.94 121 GLU A C 1
ATOM 971 O O . GLU A 1 121 ? 14.094 1.908 5.535 1 92.94 121 GLU A O 1
ATOM 976 N N . LEU A 1 122 ? 13.625 3.68 6.809 1 91.31 122 LEU A N 1
ATOM 977 C CA . LEU A 1 122 ? 13.43 2.834 7.98 1 91.31 122 LEU A CA 1
ATOM 978 C C . LEU A 1 122 ? 12.219 1.929 7.801 1 91.31 122 LEU A C 1
ATOM 980 O O . LEU A 1 122 ? 12.25 0.756 8.18 1 91.31 122 LEU A O 1
ATOM 984 N N . TYR A 1 123 ? 11.234 2.471 7.293 1 90.56 123 TYR A N 1
ATOM 985 C CA . TYR A 1 123 ? 10.016 1.701 7.062 1 90.56 123 TYR A CA 1
ATOM 986 C C . TYR A 1 123 ? 10.289 0.507 6.156 1 90.56 123 TYR A C 1
ATOM 988 O O . TYR A 1 123 ? 9.828 -0.603 6.422 1 90.56 123 TYR A O 1
ATOM 996 N N . TYR A 1 124 ? 11.008 0.734 5.047 1 90.19 124 TYR A N 1
ATOM 997 C CA . TYR A 1 124 ? 11.266 -0.325 4.078 1 90.19 124 TYR A CA 1
ATOM 998 C C . TYR A 1 124 ? 12.297 -1.314 4.613 1 90.19 124 TYR A C 1
ATOM 1000 O O . TYR A 1 124 ? 12.328 -2.475 4.191 1 90.19 124 TYR A O 1
ATOM 1008 N N . ALA A 1 125 ? 13.148 -0.748 5.508 1 85.25 125 ALA A N 1
ATOM 1009 C CA . ALA A 1 125 ? 14.141 -1.625 6.117 1 85.25 125 ALA A CA 1
ATOM 1010 C C . ALA A 1 125 ? 13.508 -2.545 7.152 1 85.25 125 ALA A C 1
ATOM 1012 O O . ALA A 1 125 ? 13.93 -3.689 7.324 1 85.25 125 ALA A O 1
ATOM 1013 N N . ASP A 1 126 ? 12.648 -1.912 8.078 1 64.69 126 ASP A N 1
ATOM 1014 C CA . ASP A 1 126 ? 11.984 -2.67 9.133 1 64.69 126 ASP A CA 1
ATOM 1015 C C . ASP A 1 126 ? 11.156 -3.811 8.555 1 64.69 126 ASP A C 1
ATOM 1017 O O . ASP A 1 126 ? 10.969 -4.844 9.195 1 64.69 126 ASP A O 1
ATOM 1021 N N . GLY A 1 127 ? 10.555 -3.672 7.441 1 57.09 127 GLY A N 1
ATOM 1022 C CA . GLY A 1 127 ? 9.836 -4.773 6.816 1 57.09 127 GLY A CA 1
ATOM 1023 C C . GLY A 1 127 ? 10.75 -5.898 6.367 1 57.09 127 GLY A C 1
ATOM 1024 O O . GLY A 1 127 ? 10.305 -6.852 5.727 1 57.09 127 GLY A O 1
ATOM 1025 N N . GLN A 1 128 ? 12.094 -5.684 6.535 1 44.94 128 GLN A N 1
ATOM 1026 C CA . GLN A 1 128 ? 13.086 -6.715 6.234 1 44.94 128 GLN A CA 1
ATOM 1027 C C . GLN A 1 128 ? 13.219 -7.707 7.387 1 44.94 128 GLN A C 1
ATOM 1029 O O . GLN A 1 128 ? 12.984 -7.352 8.547 1 44.94 128 GLN A O 1
ATOM 1034 N N . MET B 1 1 ? -2.953 1.879 10.617 1 24.55 1 MET B N 1
ATOM 1035 C CA . MET B 1 1 ? -4.383 1.917 10.32 1 24.55 1 MET B CA 1
ATOM 1036 C C . MET B 1 1 ? -4.656 2.775 9.086 1 24.55 1 MET B C 1
ATOM 1038 O O . MET B 1 1 ? -4.031 3.82 8.906 1 24.55 1 MET B O 1
ATOM 1042 N N . PRO B 1 2 ? -5.145 2.4 7.938 1 30.11 2 PR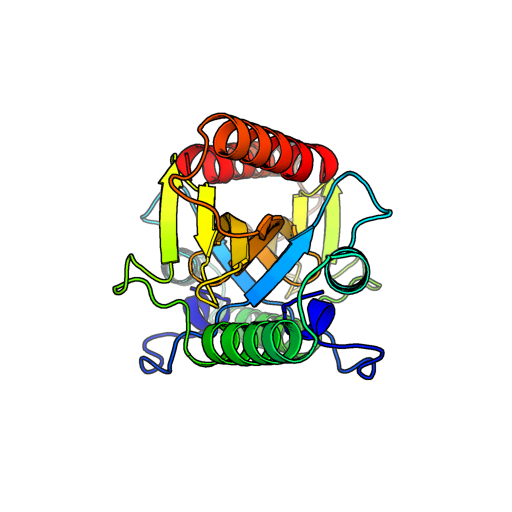O B N 1
ATOM 1043 C CA . PRO B 1 2 ? -5.59 3.35 6.914 1 30.11 2 PRO B CA 1
ATOM 1044 C C . PRO B 1 2 ? -6.148 4.641 7.508 1 30.11 2 PRO B C 1
ATOM 1046 O O . PRO B 1 2 ? -6.496 4.676 8.695 1 30.11 2 PRO B O 1
ATOM 1049 N N . CYS B 1 3 ? -6.246 5.785 6.883 1 35.38 3 CYS B N 1
ATOM 1050 C CA . CYS B 1 3 ? -6.969 6.859 7.555 1 35.38 3 CYS B CA 1
ATOM 1051 C C . CYS B 1 3 ? -8.211 6.324 8.258 1 35.38 3 CYS B C 1
ATOM 1053 O O . CYS B 1 3 ? -8.766 6.988 9.141 1 35.38 3 CYS B O 1
ATOM 1055 N N . GLN B 1 4 ? -8.789 5.258 7.699 1 35.66 4 GLN B N 1
ATOM 1056 C CA . GLN B 1 4 ? -9.781 4.594 8.539 1 35.66 4 GLN B CA 1
ATOM 1057 C C . GLN B 1 4 ? -9.172 4.129 9.859 1 35.66 4 GLN B C 1
ATOM 1059 O O . GLN B 1 4 ? -9.828 4.176 10.898 1 35.66 4 GLN B O 1
ATOM 1064 N N . ASP B 1 5 ? -7.914 3.59 9.797 1 36.88 5 ASP B N 1
ATOM 1065 C CA . ASP B 1 5 ? -7.348 3.25 11.102 1 36.88 5 ASP B CA 1
ATOM 1066 C C . ASP B 1 5 ? -6.863 4.5 11.828 1 36.88 5 ASP B C 1
ATOM 1068 O O . ASP B 1 5 ? -6.676 4.48 13.047 1 36.88 5 ASP B O 1
ATOM 1072 N N . ILE B 1 6 ? -6.215 5.453 11.367 1 37.88 6 ILE B N 1
ATOM 1073 C CA . ILE B 1 6 ? -5.961 6.691 12.094 1 37.88 6 ILE B CA 1
ATOM 1074 C C . ILE B 1 6 ? -7.262 7.215 12.695 1 37.88 6 ILE B C 1
ATOM 1076 O O . ILE B 1 6 ? -7.301 7.582 13.875 1 37.88 6 ILE B O 1
ATOM 1080 N N . LEU B 1 7 ? -8.289 7.637 11.852 1 37.16 7 LEU B N 1
ATOM 1081 C CA . LEU B 1 7 ? -9.633 7.957 12.336 1 37.16 7 LEU B CA 1
ATOM 1082 C C . LEU B 1 7 ? -10.289 6.734 12.969 1 37.16 7 LEU B C 1
ATOM 1084 O O . LEU B 1 7 ? -11.391 6.824 13.508 1 37.16 7 LEU B O 1
ATOM 1088 N N . ARG B 1 8 ? -10.25 5.59 12.375 1 31.48 8 ARG B N 1
ATOM 1089 C CA . ARG B 1 8 ? -10.93 4.488 13.055 1 31.48 8 ARG B CA 1
ATOM 1090 C C . ARG B 1 8 ? -10.398 4.305 14.469 1 31.48 8 ARG B C 1
ATOM 1092 O O . ARG B 1 8 ? -9.195 4.176 14.68 1 31.48 8 ARG B O 1
ATOM 1099 N N . GLY B 1 9 ? -10.688 5.031 15.453 1 30.47 9 GLY B N 1
ATOM 1100 C CA . GLY B 1 9 ? -10.922 4.289 16.672 1 30.47 9 GLY B CA 1
ATOM 1101 C C . GLY B 1 9 ? -10.961 2.787 16.469 1 30.47 9 GLY B C 1
ATOM 1102 O O . GLY B 1 9 ? -10.789 2.305 15.352 1 30.47 9 GLY B O 1
ATOM 1103 N N . HIS B 1 10 ? -11.703 1.891 17.484 1 29.09 10 HIS B N 1
ATOM 1104 C CA . HIS B 1 10 ? -12.125 0.495 17.531 1 29.09 10 HIS B CA 1
ATOM 1105 C C . HIS B 1 10 ? -12.828 0.094 16.234 1 29.09 10 HIS B C 1
ATOM 1107 O O . HIS B 1 10 ? -14.055 0.155 16.141 1 29.09 10 HIS B O 1
ATOM 1113 N N . VAL B 1 11 ? -12.766 0.624 15.234 1 30.19 11 VAL B N 1
ATOM 1114 C CA . VAL B 1 11 ? -13.766 0.055 14.344 1 30.19 11 VAL B CA 1
ATOM 1115 C C . VAL B 1 11 ? -13.648 -1.468 14.328 1 30.19 11 VAL B C 1
ATOM 1117 O O . VAL B 1 11 ? -12.555 -2.012 14.531 1 30.19 11 VAL B O 1
ATOM 1120 N N . GLU B 1 12 ? -14.695 -2.084 14.312 1 32.31 12 GLU B N 1
ATOM 1121 C CA . GLU B 1 12 ? -15.031 -3.506 14.289 1 32.31 12 GLU B CA 1
ATOM 1122 C C . GLU B 1 12 ? -14.156 -4.258 13.289 1 32.31 12 GLU B C 1
ATOM 1124 O O . GLU B 1 12 ? -13.789 -3.719 12.242 1 32.31 12 GLU B O 1
ATOM 1129 N N . PRO B 1 13 ? -13.609 -5.359 13.57 1 35.09 13 PRO B N 1
ATOM 1130 C CA . PRO B 1 13 ? -12.906 -6.41 12.828 1 35.09 13 PRO B CA 1
ATOM 1131 C C . PRO B 1 13 ? -13.484 -6.633 11.438 1 35.09 13 PRO B C 1
ATOM 1133 O O . PRO B 1 13 ? -13.5 -7.766 10.945 1 35.09 13 PRO B O 1
ATOM 1136 N N . GLU B 1 14 ? -14.039 -5.629 10.82 1 37.5 14 GLU B N 1
ATOM 1137 C CA . GLU B 1 14 ? -14.523 -6.094 9.523 1 37.5 14 GLU B CA 1
ATOM 1138 C C . GLU B 1 14 ? -13.414 -6.773 8.727 1 37.5 14 GLU B C 1
ATOM 1140 O O . GLU B 1 14 ? -12.234 -6.496 8.945 1 37.5 14 GLU B O 1
ATOM 1145 N N . ALA B 1 15 ? -13.703 -7.785 8.078 1 47.84 15 ALA B N 1
ATOM 1146 C CA . ALA B 1 15 ? -12.82 -8.57 7.219 1 47.84 15 ALA B CA 1
ATOM 1147 C C . ALA B 1 15 ? -11.789 -7.676 6.539 1 47.84 15 ALA B C 1
ATOM 1149 O O . ALA B 1 15 ? -12.141 -6.672 5.918 1 47.84 15 ALA B O 1
ATOM 1150 N N . ARG B 1 16 ? -10.656 -7.422 7.082 1 60.59 16 ARG B N 1
ATOM 1151 C CA . ARG B 1 16 ? -9.578 -6.543 6.648 1 60.59 16 ARG B CA 1
ATOM 1152 C C . ARG B 1 16 ? -9.312 -6.699 5.156 1 60.59 16 ARG B C 1
ATOM 1154 O O . ARG B 1 16 ? -9.016 -7.797 4.68 1 60.59 16 ARG B O 1
ATOM 1161 N N . LYS B 1 17 ? -9.961 -5.844 4.289 1 81.06 17 LYS B N 1
ATOM 1162 C CA . LYS B 1 17 ? -9.727 -5.824 2.848 1 81.06 17 LYS B CA 1
ATOM 1163 C C . LYS B 1 17 ? -8.258 -5.57 2.531 1 81.06 17 LYS B C 1
ATOM 1165 O O . LYS B 1 17 ? -7.578 -4.836 3.252 1 81.06 17 LYS B O 1
ATOM 1170 N N . VAL B 1 18 ? -7.789 -6.465 1.681 1 88.56 18 VAL B N 1
ATOM 1171 C CA . VAL B 1 18 ? -6.398 -6.301 1.282 1 88.56 18 VAL B CA 1
ATOM 1172 C C . VAL B 1 18 ? -6.324 -5.875 -0.182 1 88.56 18 VAL B C 1
ATOM 1174 O O . VAL B 1 18 ? -7.098 -6.352 -1.015 1 88.56 18 VAL B O 1
ATOM 1177 N N . SER B 1 19 ? -5.488 -4.891 -0.453 1 89.75 19 SER B N 1
ATOM 1178 C CA . SER B 1 19 ? -5.219 -4.473 -1.824 1 89.75 19 SER B CA 1
ATOM 1179 C C . SER B 1 19 ? -4.035 -5.23 -2.41 1 89.75 19 SER B C 1
ATOM 1181 O O . SER B 1 19 ? -2.955 -5.266 -1.813 1 89.75 19 SER B O 1
ATOM 1183 N N . ILE B 1 20 ? -4.238 -5.879 -3.555 1 91.06 20 ILE B N 1
ATOM 1184 C CA . ILE B 1 20 ? -3.201 -6.625 -4.258 1 91.06 20 ILE B CA 1
ATOM 1185 C C . ILE B 1 20 ? -2.906 -5.961 -5.602 1 91.06 20 ILE B C 1
ATOM 1187 O O . ILE B 1 20 ? -3.803 -5.816 -6.438 1 91.06 20 ILE B O 1
ATOM 1191 N N . TYR B 1 21 ? -1.65 -5.59 -5.82 1 89.31 21 TYR B N 1
ATOM 1192 C CA . TYR B 1 21 ? -1.245 -4.965 -7.074 1 89.31 21 TYR B CA 1
ATOM 1193 C C . TYR B 1 21 ? -0.145 -5.773 -7.754 1 89.31 21 TYR B C 1
ATOM 1195 O O . TYR B 1 21 ? 0.665 -6.418 -7.086 1 89.31 21 TYR B O 1
ATOM 1203 N N . PHE B 1 22 ? -0.148 -5.73 -9.102 1 88.62 22 PHE B N 1
ATOM 1204 C CA . PHE B 1 22 ? 0.906 -6.391 -9.867 1 88.62 22 PHE B CA 1
ATOM 1205 C C . PHE B 1 22 ? 1.901 -5.367 -10.406 1 88.62 22 PHE B C 1
ATOM 1207 O O . PHE B 1 22 ? 1.506 -4.324 -10.93 1 88.62 22 PHE B O 1
ATOM 1214 N N . TRP B 1 23 ? 3.139 -5.637 -10.188 1 87.12 23 TRP B N 1
ATOM 1215 C CA . TRP B 1 23 ? 4.215 -4.797 -10.703 1 87.12 23 TRP B CA 1
ATOM 1216 C C . TRP B 1 23 ? 5.363 -5.645 -11.234 1 87.12 23 TRP B C 1
ATOM 1218 O O . TRP B 1 23 ? 5.723 -6.664 -10.633 1 87.12 23 TRP B O 1
ATOM 1228 N N . SER B 1 24 ? 5.848 -5.301 -12.391 1 83.62 24 SER B N 1
ATOM 1229 C CA . SER B 1 24 ? 7.047 -5.941 -12.922 1 83.62 24 SER B CA 1
ATOM 1230 C C . SER B 1 24 ? 7.914 -4.941 -13.68 1 83.62 24 SER B C 1
ATOM 1232 O O . SER B 1 24 ? 7.398 -4.047 -14.352 1 83.62 24 SER B O 1
ATOM 1234 N N . PRO B 1 25 ? 9.289 -5.016 -13.406 1 80.81 25 PRO B N 1
ATOM 1235 C CA . PRO B 1 25 ? 10.164 -4.117 -14.164 1 80.81 25 PRO B CA 1
ATOM 1236 C C . PRO B 1 25 ? 10.078 -4.344 -15.672 1 80.81 25 PRO B C 1
ATOM 1238 O O . PRO B 1 25 ? 10.391 -3.441 -16.453 1 80.81 25 PRO B O 1
ATOM 1241 N N . ASP B 1 26 ? 9.805 -5.488 -16.062 1 70.06 26 ASP B N 1
ATOM 1242 C CA . ASP B 1 26 ? 9.656 -5.797 -17.484 1 70.06 26 ASP B CA 1
ATOM 1243 C C . ASP B 1 26 ? 8.227 -5.566 -17.953 1 70.06 26 ASP B C 1
ATOM 1245 O O . ASP B 1 26 ? 7.277 -6.078 -17.344 1 70.06 26 ASP B O 1
ATOM 1249 N N . GLU B 1 27 ? 7.875 -4.188 -18.328 1 56.12 27 GLU B N 1
ATOM 1250 C CA . GLU B 1 27 ? 6.594 -3.621 -18.75 1 56.12 27 GLU B CA 1
ATOM 1251 C C . GLU B 1 27 ? 5.738 -4.664 -19.453 1 56.12 27 GLU B C 1
ATOM 1253 O O . GLU B 1 27 ? 4.512 -4.66 -19.328 1 56.12 27 GLU B O 1
ATOM 1258 N N . ALA B 1 28 ? 6.395 -5.348 -20.344 1 53.34 28 ALA B N 1
ATOM 1259 C CA . ALA B 1 28 ? 5.668 -6.312 -21.172 1 53.34 28 ALA B CA 1
ATOM 1260 C C . ALA B 1 28 ? 4.93 -7.324 -20.297 1 53.34 28 ALA B C 1
ATOM 1262 O O . ALA B 1 28 ? 4.121 -8.109 -20.797 1 53.34 28 ALA B O 1
ATOM 1263 N N . HIS B 1 29 ? 5.09 -7.098 -18.953 1 56.62 29 HIS B N 1
ATOM 1264 C CA . HIS B 1 29 ? 4.668 -8.234 -18.141 1 56.62 29 HIS B CA 1
ATOM 1265 C C . HIS B 1 29 ? 3.664 -7.816 -17.078 1 56.62 29 HIS B C 1
ATOM 1267 O O . HIS B 1 29 ? 3.627 -8.391 -15.984 1 56.62 29 HIS B O 1
ATOM 1273 N N . GLY B 1 30 ? 2.848 -6.859 -17.391 1 67.19 30 GLY B N 1
ATOM 1274 C CA . GLY B 1 30 ? 1.757 -6.699 -16.438 1 67.19 30 GLY B CA 1
ATOM 1275 C C . GLY B 1 30 ? 1.023 -7.992 -16.156 1 67.19 30 GLY B C 1
ATOM 1276 O O . GLY B 1 30 ? 1.254 -9.008 -16.812 1 67.19 30 GLY B O 1
ATOM 1277 N N . PHE B 1 31 ? 0.264 -7.969 -15.086 1 78.44 31 PHE B N 1
ATOM 1278 C CA . PHE B 1 31 ? -0.425 -9.188 -14.664 1 78.44 31 PHE B CA 1
ATOM 1279 C C . PHE B 1 31 ? -1.255 -9.758 -15.812 1 78.44 31 PHE B C 1
ATOM 1281 O O . PHE B 1 31 ? -1.2 -10.953 -16.078 1 78.44 31 PHE B O 1
ATOM 1288 N N . SER B 1 32 ? -2.002 -8.859 -16.422 1 78.38 32 SER B N 1
ATOM 1289 C CA . SER B 1 32 ? -2.869 -9.297 -17.5 1 78.38 32 SER B CA 1
ATOM 1290 C C . SER B 1 32 ? -2.061 -9.938 -18.625 1 78.38 32 SER B C 1
ATOM 1292 O O . SER B 1 32 ? -2.467 -10.961 -19.188 1 78.38 32 SER B O 1
ATOM 1294 N N . LYS B 1 33 ? -1.026 -9.266 -18.938 1 80.62 33 LYS B N 1
ATOM 1295 C CA . LYS B 1 33 ? -0.176 -9.812 -19.984 1 80.62 33 LYS B CA 1
ATOM 1296 C C . LYS B 1 33 ? 0.452 -11.133 -19.562 1 80.62 33 LYS B C 1
ATOM 1298 O O . LYS B 1 33 ? 0.504 -12.078 -20.359 1 80.62 33 LYS B O 1
ATOM 1303 N N . TRP B 1 34 ? 0.925 -11.164 -18.359 1 83.31 34 TRP B N 1
ATOM 1304 C CA . TRP B 1 34 ? 1.482 -12.406 -17.844 1 83.31 34 TRP B CA 1
ATOM 1305 C C . TRP B 1 34 ? 0.445 -13.523 -17.875 1 83.31 34 TRP B C 1
ATOM 1307 O O . TRP B 1 34 ? 0.736 -14.641 -18.312 1 83.31 34 TRP B O 1
ATOM 1317 N N . LEU B 1 35 ? -0.712 -13.227 -17.406 1 85.5 35 LEU B N 1
ATOM 1318 C CA . LEU B 1 35 ? -1.784 -14.219 -17.359 1 85.5 35 LEU B CA 1
ATOM 1319 C C . LEU B 1 35 ? -2.133 -14.703 -18.766 1 85.5 35 LEU B C 1
ATOM 1321 O O . LEU B 1 35 ? -2.283 -15.906 -19 1 85.5 35 LEU B O 1
ATOM 1325 N N . ALA B 1 36 ? -2.195 -13.773 -19.641 1 84.19 36 ALA B N 1
ATOM 1326 C CA . ALA B 1 36 ? -2.58 -14.086 -21.016 1 84.19 36 ALA B CA 1
ATOM 1327 C C . ALA B 1 36 ? -1.526 -14.961 -21.688 1 84.19 36 ALA B C 1
ATOM 1329 O O . ALA B 1 36 ? -1.859 -15.844 -22.484 1 84.19 36 ALA B O 1
ATOM 1330 N N . THR B 1 37 ? -0.294 -14.727 -21.359 1 84.62 37 THR B N 1
ATOM 1331 C CA . THR B 1 37 ? 0.788 -15.414 -22.062 1 84.62 37 THR B CA 1
ATOM 1332 C C . THR B 1 37 ? 1.175 -16.688 -21.328 1 84.62 37 THR B C 1
ATOM 1334 O O . THR B 1 37 ? 1.926 -17.516 -21.875 1 84.62 37 THR B O 1
ATOM 1337 N N . SER B 1 38 ? 0.65 -16.828 -20.188 1 84.94 38 SER B N 1
ATOM 1338 C CA . SER B 1 38 ? 0.956 -18.031 -19.438 1 84.94 38 SER B CA 1
ATOM 1339 C C . SER B 1 38 ? 0.352 -19.266 -20.109 1 84.94 38 SER B C 1
ATOM 1341 O O . SER B 1 38 ? -0.631 -19.156 -20.844 1 84.94 38 SER B O 1
ATOM 1343 N N . ARG B 1 39 ? 0.957 -20.406 -19.891 1 87.19 39 ARG B N 1
ATOM 1344 C CA . ARG B 1 39 ? 0.499 -21.656 -20.5 1 87.19 39 ARG B CA 1
ATOM 1345 C C . ARG B 1 39 ? -0.562 -22.328 -19.625 1 87.19 39 ARG B C 1
ATOM 1347 O O . ARG B 1 39 ? -0.811 -23.531 -19.75 1 87.19 39 ARG B O 1
ATOM 1354 N N . LEU B 1 40 ? -1.174 -21.578 -18.828 1 90.5 40 LEU B N 1
ATOM 1355 C CA . LEU B 1 40 ? -2.205 -22.109 -17.938 1 90.5 40 LEU B CA 1
ATOM 1356 C C . LEU B 1 40 ? -3.512 -22.328 -18.688 1 90.5 40 LEU B C 1
ATOM 1358 O O . LEU B 1 40 ? -3.844 -21.562 -19.594 1 90.5 40 LEU B O 1
ATOM 1362 N N . ASP B 1 41 ? -4.281 -23.328 -18.234 1 92.69 41 ASP B N 1
ATOM 1363 C CA . ASP B 1 41 ? -5.613 -23.562 -18.781 1 92.69 41 ASP B CA 1
ATOM 1364 C C . ASP B 1 41 ? -6.582 -22.453 -18.391 1 92.69 41 ASP B C 1
ATOM 1366 O O . ASP B 1 41 ? -6.41 -21.812 -17.359 1 92.69 41 ASP B O 1
ATOM 1370 N N . ILE B 1 42 ? -7.574 -22.297 -19.266 1 92.69 42 ILE B N 1
ATOM 1371 C CA . ILE B 1 42 ? -8.547 -21.234 -19.047 1 92.69 42 ILE B CA 1
ATOM 1372 C C . ILE B 1 42 ? -9.25 -21.438 -17.719 1 92.69 42 ILE B C 1
ATOM 1374 O O . ILE B 1 42 ? -9.555 -20.469 -17.016 1 92.69 42 ILE B O 1
ATOM 1378 N N . LYS B 1 43 ? -9.469 -22.641 -17.406 1 95.12 43 LYS B N 1
ATOM 1379 C CA . LYS B 1 43 ? -10.133 -22.938 -16.141 1 95.12 43 LYS B CA 1
ATOM 1380 C C . LYS B 1 43 ? -9.273 -22.516 -14.945 1 95.12 43 LYS B C 1
ATOM 1382 O O . LYS B 1 43 ? -9.789 -21.969 -13.969 1 95.12 43 LYS B O 1
ATOM 1387 N N . VAL B 1 44 ? -8.031 -22.719 -15.07 1 92.75 44 VAL B N 1
ATOM 1388 C CA . VAL B 1 44 ? -7.098 -22.375 -14 1 92.75 44 VAL B CA 1
ATOM 1389 C C . VAL B 1 44 ? -6.988 -20.859 -13.883 1 92.75 44 VAL B C 1
ATOM 1391 O O . VAL B 1 44 ? -6.969 -20.312 -12.773 1 92.75 44 VAL B O 1
ATOM 1394 N N . LYS B 1 45 ? -6.969 -20.203 -14.984 1 91.81 45 LYS B N 1
ATOM 1395 C CA . LYS B 1 45 ? -6.91 -18.75 -14.992 1 91.81 45 LYS B CA 1
ATOM 1396 C C . LYS B 1 45 ? -8.133 -18.141 -14.312 1 91.81 45 LYS B C 1
ATOM 1398 O O . LYS B 1 45 ? -8.008 -17.219 -13.508 1 91.81 45 LYS B O 1
ATOM 1403 N N . LYS B 1 46 ? -9.25 -18.688 -14.578 1 92.94 46 LYS B N 1
ATOM 1404 C CA . LYS B 1 46 ? -10.484 -18.203 -13.969 1 92.94 46 LYS B CA 1
ATOM 1405 C C . LYS B 1 46 ? -10.477 -18.422 -12.461 1 92.94 46 LYS B C 1
ATOM 1407 O O . LYS B 1 46 ? -10.891 -17.562 -11.695 1 92.94 46 LYS B O 1
ATOM 1412 N N . LYS B 1 47 ? -10.07 -19.547 -12.117 1 94.25 47 LYS B N 1
ATOM 1413 C CA . LYS B 1 47 ? -10.008 -19.875 -10.695 1 94.25 47 LYS B CA 1
ATOM 1414 C C . LYS B 1 47 ? -9.031 -18.953 -9.961 1 94.25 47 LYS B C 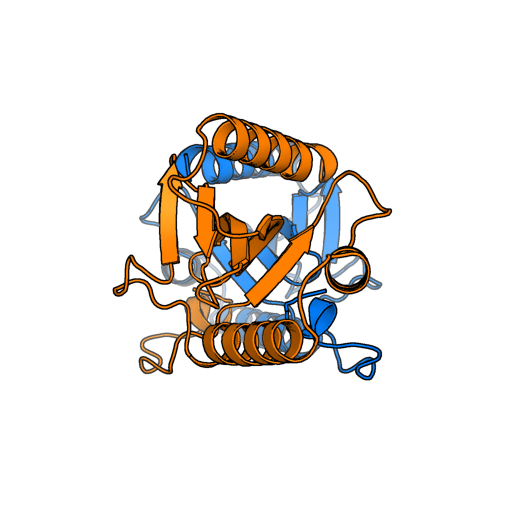1
ATOM 1416 O O . LYS B 1 47 ? -9.305 -18.531 -8.836 1 94.25 47 LYS B O 1
ATOM 1421 N N . LEU B 1 48 ? -7.926 -18.734 -10.57 1 93.75 48 LEU B N 1
ATOM 1422 C CA . LEU B 1 48 ? -6.918 -17.844 -10.023 1 93.75 48 LEU B CA 1
ATOM 1423 C C . LEU B 1 48 ? -7.504 -16.469 -9.75 1 93.75 48 LEU B C 1
ATOM 1425 O O . LEU B 1 48 ? -7.344 -15.922 -8.656 1 93.75 48 LEU B O 1
ATOM 1429 N N . LEU B 1 49 ? -8.203 -15.93 -10.664 1 92.69 49 LEU B N 1
ATOM 1430 C CA . LEU B 1 49 ? -8.797 -14.602 -10.523 1 92.69 49 LEU B CA 1
ATOM 1431 C C . LEU B 1 49 ? -9.875 -14.594 -9.445 1 92.69 49 LEU B C 1
ATOM 1433 O O . LEU B 1 49 ? -9.984 -13.633 -8.688 1 92.69 49 LEU B O 1
ATOM 1437 N N . ALA B 1 50 ? -10.641 -15.633 -9.43 1 93.56 50 ALA B N 1
ATOM 1438 C CA . ALA B 1 50 ? -11.664 -15.75 -8.406 1 93.56 50 ALA B CA 1
ATOM 1439 C C . ALA B 1 50 ? -11.047 -15.781 -7.008 1 93.56 50 ALA B C 1
ATOM 1441 O O . ALA B 1 50 ? -11.547 -15.141 -6.086 1 93.56 50 ALA B O 1
ATOM 1442 N N . GLN B 1 51 ? -9.992 -16.516 -6.855 1 94.62 51 GLN B N 1
ATOM 1443 C CA . GLN B 1 51 ? -9.32 -16.625 -5.562 1 94.62 51 GLN B CA 1
ATOM 1444 C C . GLN B 1 51 ? -8.695 -15.305 -5.145 1 94.62 51 GLN B C 1
ATOM 1446 O O . GLN B 1 51 ? -8.75 -14.922 -3.975 1 94.62 51 GLN B O 1
ATOM 1451 N N . LEU B 1 52 ? -8.086 -14.625 -6.098 1 93.19 52 LEU B N 1
ATOM 1452 C CA . LEU B 1 52 ? -7.52 -13.32 -5.797 1 93.19 52 LEU B CA 1
ATOM 1453 C C . LEU B 1 52 ? -8.609 -12.344 -5.355 1 93.19 52 LEU B C 1
ATOM 1455 O O . LEU B 1 52 ? -8.383 -11.516 -4.469 1 93.19 52 LEU B O 1
ATOM 1459 N N . ALA B 1 53 ? -9.758 -12.477 -5.941 1 90.75 53 ALA B N 1
ATOM 1460 C CA . ALA B 1 53 ? -10.891 -11.648 -5.527 1 90.75 53 ALA B CA 1
ATOM 1461 C C . ALA B 1 53 ? -11.289 -11.945 -4.09 1 90.75 53 ALA B C 1
ATOM 1463 O O . ALA B 1 53 ? -11.594 -11.031 -3.316 1 90.75 53 ALA B O 1
ATOM 1464 N N . ILE B 1 54 ? -11.289 -13.164 -3.76 1 90.94 54 ILE B N 1
ATOM 1465 C CA . ILE B 1 54 ? -11.625 -13.586 -2.402 1 90.94 54 ILE B CA 1
ATOM 1466 C C . ILE B 1 54 ? -10.586 -13.047 -1.424 1 90.94 54 ILE B C 1
ATOM 1468 O O . ILE B 1 54 ? -10.938 -12.523 -0.363 1 90.94 54 ILE B O 1
ATOM 1472 N N . PHE B 1 55 ? -9.312 -13.148 -1.758 1 91.38 55 PHE B N 1
ATOM 1473 C CA . PHE B 1 55 ? -8.25 -12.602 -0.925 1 91.38 55 PHE B CA 1
ATOM 1474 C C . PHE B 1 55 ? -8.453 -11.102 -0.709 1 91.38 55 PHE B C 1
ATOM 1476 O O . PHE B 1 55 ? -8.312 -10.609 0.41 1 91.38 55 PHE B O 1
ATOM 1483 N N . SER B 1 56 ? -8.766 -10.445 -1.781 1 89.31 56 SER B N 1
ATOM 1484 C CA . SER B 1 56 ? -8.914 -8.992 -1.733 1 89.31 56 SER B CA 1
ATOM 1485 C C . SER B 1 56 ? -10.086 -8.586 -0.842 1 89.31 56 SER B C 1
ATOM 1487 O O . SER B 1 56 ? -9.992 -7.609 -0.098 1 89.31 56 SER B O 1
ATOM 1489 N N . THR B 1 57 ? -11.133 -9.367 -0.858 1 87.19 57 THR B N 1
ATOM 1490 C CA . THR B 1 57 ? -12.359 -9.008 -0.145 1 87.19 57 THR B CA 1
ATOM 1491 C C . THR B 1 57 ? -12.297 -9.492 1.303 1 87.19 57 THR B C 1
ATOM 1493 O O . THR B 1 57 ? -12.695 -8.766 2.217 1 87.19 57 THR B O 1
ATOM 1496 N N . ASN B 1 58 ? -11.719 -10.695 1.527 1 88.44 58 ASN B N 1
ATOM 1497 C CA . ASN B 1 58 ? -11.75 -11.312 2.848 1 88.44 58 ASN B CA 1
ATOM 1498 C C . ASN B 1 58 ? -10.422 -11.133 3.586 1 88.44 58 ASN B C 1
ATOM 1500 O O . ASN B 1 58 ? -10.328 -11.43 4.777 1 88.44 58 ASN B O 1
ATOM 1504 N N . GLY B 1 59 ? -9.5 -10.594 2.902 1 88.81 59 GLY B N 1
ATOM 1505 C CA . GLY B 1 59 ? -8.164 -10.547 3.461 1 88.81 59 GLY B CA 1
ATOM 1506 C C . GLY B 1 59 ? -7.309 -11.742 3.061 1 88.81 59 GLY B C 1
ATOM 1507 O O . GLY B 1 59 ? -7.832 -12.75 2.58 1 88.81 59 GLY B O 1
ATOM 1508 N N . LEU B 1 60 ? -6.051 -11.609 3.285 1 92.38 60 LEU B N 1
ATOM 1509 C CA . LEU B 1 60 ? -5.141 -12.703 2.965 1 92.38 60 LEU B CA 1
ATOM 1510 C C . LEU B 1 60 ? -5.293 -13.852 3.957 1 92.38 60 LEU B C 1
ATOM 1512 O O . LEU B 1 60 ? -5.562 -13.617 5.141 1 92.38 60 LEU B O 1
ATOM 1516 N N . PRO B 1 61 ? -5.215 -15.055 3.447 1 93.19 61 PRO B N 1
ATOM 1517 C CA . PRO B 1 61 ? -5.297 -16.203 4.352 1 93.19 61 PRO B CA 1
ATOM 1518 C C . PRO B 1 61 ? -4.016 -16.422 5.152 1 93.19 61 PRO B C 1
ATOM 1520 O O . PRO B 1 61 ? -3.309 -17.406 4.945 1 93.19 61 PRO B O 1
ATOM 1523 N N . ARG B 1 62 ? -3.762 -15.648 6.121 1 91.94 62 ARG B N 1
ATOM 1524 C CA . ARG B 1 62 ? -2.498 -15.594 6.848 1 91.94 62 ARG B CA 1
ATOM 1525 C C . ARG B 1 62 ? -2.324 -16.828 7.734 1 91.94 62 ARG B C 1
ATOM 1527 O O . ARG B 1 62 ? -1.201 -17.188 8.094 1 91.94 62 ARG B O 1
ATOM 1534 N N . THR B 1 63 ? -3.42 -17.453 8.047 1 92.56 63 THR B N 1
ATOM 1535 C CA . THR B 1 63 ? -3.357 -18.625 8.898 1 92.56 63 THR B CA 1
ATOM 1536 C C . THR B 1 63 ? -3.184 -19.891 8.055 1 92.56 63 THR B C 1
ATOM 1538 O O . THR B 1 63 ? -2.859 -20.953 8.578 1 92.56 63 THR B O 1
ATOM 1541 N N . ASN B 1 64 ? -3.426 -19.828 6.812 1 93.94 64 ASN B N 1
ATOM 1542 C CA . ASN B 1 64 ? -3.25 -20.938 5.887 1 93.94 64 ASN B CA 1
ATOM 1543 C C . ASN B 1 64 ? -1.947 -20.812 5.102 1 93.94 64 ASN B C 1
ATOM 1545 O O . ASN B 1 64 ? -1.922 -20.234 4.02 1 93.94 64 ASN B O 1
ATOM 1549 N N . LYS B 1 65 ? -0.927 -21.484 5.57 1 92.19 65 LYS B N 1
ATOM 1550 C CA . LYS B 1 65 ? 0.41 -21.375 4.996 1 92.19 65 LYS B CA 1
ATOM 1551 C C . LYS B 1 65 ? 0.463 -21.984 3.598 1 92.19 65 LYS B C 1
ATOM 1553 O O . LYS B 1 65 ? 1.399 -21.734 2.838 1 92.19 65 LYS B O 1
ATOM 1558 N N . GLU B 1 66 ? -0.548 -22.766 3.316 1 92.12 66 GLU B N 1
ATOM 1559 C CA . GLU B 1 66 ? -0.585 -23.375 1.993 1 92.12 66 GLU B CA 1
ATOM 1560 C C . GLU B 1 66 ? -1.062 -22.391 0.937 1 92.12 66 GLU B C 1
ATOM 1562 O O . GLU B 1 66 ? -0.875 -22.609 -0.261 1 92.12 66 GLU B O 1
ATOM 1567 N N . LYS B 1 67 ? -1.651 -21.328 1.369 1 94.56 67 LYS B N 1
ATOM 1568 C CA . LYS B 1 67 ? -2.207 -20.359 0.426 1 94.56 67 LYS B CA 1
ATOM 1569 C C . LYS B 1 67 ? -1.412 -19.062 0.442 1 94.56 67 LYS B C 1
ATOM 1571 O O . LYS B 1 67 ? -1.351 -18.344 -0.565 1 94.56 67 LYS B O 1
ATOM 1576 N N . PHE B 1 68 ? -0.938 -18.781 1.592 1 95.88 68 PHE B N 1
ATOM 1577 C CA . PHE B 1 68 ? -0.181 -17.547 1.746 1 95.88 68 PHE B CA 1
ATOM 1578 C C . PHE B 1 68 ? 0.877 -17.688 2.834 1 95.88 68 PHE B C 1
ATOM 1580 O O . PHE B 1 68 ? 0.577 -18.125 3.943 1 95.88 68 PHE B O 1
ATOM 1587 N N . ARG B 1 69 ? 2.078 -17.234 2.518 1 95.44 69 ARG B N 1
ATOM 1588 C CA . ARG B 1 69 ? 3.119 -17.25 3.539 1 95.44 69 ARG B CA 1
ATOM 1589 C C . ARG B 1 69 ? 4.25 -16.281 3.18 1 95.44 69 ARG B C 1
ATOM 1591 O O . ARG B 1 69 ? 4.48 -16.016 2.002 1 95.44 69 ARG B O 1
ATOM 1598 N N . HIS B 1 70 ? 4.879 -15.82 4.211 1 96.25 70 HIS B N 1
ATOM 1599 C CA . HIS B 1 70 ? 6.141 -15.117 4.008 1 96.25 70 HIS B CA 1
ATOM 1600 C C . HIS B 1 70 ? 7.297 -16.094 3.83 1 96.25 70 HIS B C 1
ATOM 1602 O O . HIS B 1 70 ? 7.434 -17.047 4.602 1 96.25 70 HIS B O 1
ATOM 1608 N N . VAL B 1 71 ? 8.109 -15.883 2.855 1 95.12 71 VAL B N 1
ATOM 1609 C CA . VAL B 1 71 ? 9.18 -16.844 2.566 1 95.12 71 VAL B CA 1
ATOM 1610 C C . VAL B 1 71 ? 10.523 -16.234 2.951 1 95.12 71 VAL B C 1
ATOM 1612 O O . VAL B 1 71 ? 11.477 -16.969 3.25 1 95.12 71 VAL B O 1
ATOM 1615 N N . ALA B 1 72 ? 10.688 -14.93 2.91 1 94.75 72 ALA B N 1
ATOM 1616 C CA . ALA B 1 72 ? 11.883 -14.203 3.33 1 94.75 72 ALA B CA 1
ATOM 1617 C C . ALA B 1 72 ? 11.555 -12.75 3.65 1 94.75 72 ALA B C 1
ATOM 1619 O O . ALA B 1 72 ? 11.281 -11.953 2.746 1 94.75 72 ALA B O 1
ATOM 1620 N N . GLY B 1 73 ? 11.594 -12.438 4.965 1 93.62 73 GLY B N 1
ATOM 1621 C CA . GLY B 1 73 ? 11.227 -11.07 5.309 1 93.62 73 GLY B CA 1
ATOM 1622 C C . GLY B 1 73 ? 9.852 -10.672 4.801 1 93.62 73 GLY B C 1
ATOM 1623 O O . GLY B 1 73 ? 8.852 -11.312 5.133 1 93.62 73 GLY B O 1
ATOM 1624 N N . LYS B 1 74 ? 9.852 -9.633 3.895 1 95.38 74 LYS B N 1
ATOM 1625 C CA . LYS B 1 74 ? 8.602 -9.102 3.369 1 95.38 74 LYS B CA 1
ATOM 1626 C C . LYS B 1 74 ? 8.211 -9.797 2.064 1 95.38 74 LYS B C 1
ATOM 1628 O O . LYS B 1 74 ? 7.137 -9.539 1.516 1 95.38 74 LYS B O 1
ATOM 1633 N N . ILE B 1 75 ? 9.055 -10.727 1.604 1 96.69 75 ILE B N 1
ATOM 1634 C CA . ILE B 1 75 ? 8.727 -11.492 0.404 1 96.69 75 ILE B CA 1
ATOM 1635 C C . ILE B 1 75 ? 7.68 -12.547 0.735 1 96.69 75 ILE B C 1
ATOM 1637 O O . ILE B 1 75 ? 7.809 -13.273 1.725 1 96.69 75 ILE B O 1
ATOM 1641 N N . CYS B 1 76 ? 6.672 -12.57 -0.063 1 96.94 76 CYS B N 1
ATOM 1642 C CA . CYS B 1 76 ? 5.578 -13.492 0.218 1 96.94 76 CYS B CA 1
ATOM 1643 C C . CYS B 1 76 ? 5.203 -14.289 -1.025 1 96.94 76 CYS B C 1
ATOM 1645 O O . CYS B 1 76 ? 5.578 -13.922 -2.141 1 96.94 76 CYS B O 1
ATOM 1647 N N . GLU B 1 77 ? 4.551 -15.367 -0.724 1 96.44 77 GLU B N 1
ATOM 1648 C CA . GLU B 1 77 ? 4.035 -16.281 -1.735 1 96.44 77 GLU B CA 1
ATOM 1649 C C . GLU B 1 77 ? 2.525 -16.469 -1.596 1 96.44 77 GLU B C 1
ATOM 1651 O O . GLU B 1 77 ? 2.023 -16.719 -0.499 1 96.44 77 GLU B O 1
ATOM 1656 N N . LEU B 1 78 ? 1.837 -16.219 -2.658 1 95.44 78 LEU B N 1
ATOM 1657 C CA . LEU B 1 78 ? 0.417 -16.547 -2.748 1 95.44 78 LEU B CA 1
ATOM 1658 C C . LEU B 1 78 ? 0.19 -17.734 -3.67 1 95.44 78 LEU B C 1
ATOM 1660 O O . LEU B 1 78 ? 0.75 -17.797 -4.766 1 95.44 78 LEU B O 1
ATOM 1664 N N . LYS B 1 79 ? -0.58 -18.609 -3.146 1 95.06 79 LYS B N 1
ATOM 1665 C CA . LYS B 1 79 ? -0.982 -19.766 -3.951 1 95.06 79 LYS B CA 1
ATOM 1666 C C . LYS B 1 79 ? -2.5 -19.828 -4.102 1 95.06 79 LYS B C 1
ATOM 1668 O O . LYS B 1 79 ? -3.154 -20.672 -3.484 1 95.06 79 LYS B O 1
ATOM 1673 N N . PRO B 1 80 ? -2.998 -18.984 -5.012 1 94.12 80 PRO B N 1
ATOM 1674 C CA . PRO B 1 80 ? -4.453 -18.938 -5.176 1 94.12 80 PRO B CA 1
ATOM 1675 C C . PRO B 1 80 ? -5.023 -20.266 -5.684 1 94.12 80 PRO B C 1
ATOM 1677 O O . PRO B 1 80 ? -6.176 -20.594 -5.402 1 94.12 80 PRO B O 1
ATOM 1680 N N . THR B 1 81 ? -4.234 -20.953 -6.496 1 93.5 81 THR B N 1
ATOM 1681 C CA . THR B 1 81 ? -4.586 -22.281 -6.969 1 93.5 81 THR B CA 1
ATOM 1682 C C . THR B 1 81 ? -3.439 -23.266 -6.723 1 93.5 81 THR B C 1
ATOM 1684 O O . THR B 1 81 ? -2.344 -22.859 -6.328 1 93.5 81 THR B O 1
ATOM 1687 N N . SER B 1 82 ? -3.75 -24.516 -6.949 1 91.94 82 SER B N 1
ATOM 1688 C CA . SER B 1 82 ? -2.723 -25.531 -6.746 1 91.94 82 SER B CA 1
ATOM 1689 C C . SER B 1 82 ? -1.672 -25.484 -7.848 1 91.94 82 SER B C 1
ATOM 1691 O O . SER B 1 82 ? -0.599 -26.078 -7.719 1 91.94 82 SER B O 1
ATOM 1693 N N . GLN B 1 83 ? -1.857 -24.703 -8.867 1 92.56 83 GLN B N 1
ATOM 1694 C CA . GLN B 1 83 ? -0.96 -24.734 -10.016 1 92.56 83 GLN B CA 1
ATOM 1695 C C . GLN B 1 83 ? -0.174 -2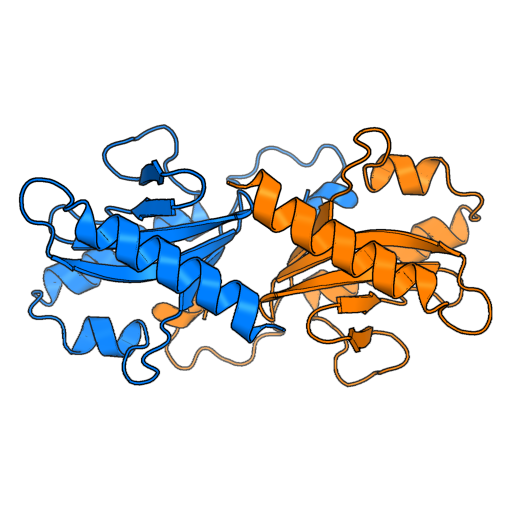3.438 -10.141 1 92.56 83 GLN B C 1
ATOM 1697 O O . GLN B 1 83 ? 0.756 -23.328 -10.938 1 92.56 83 GLN B O 1
ATOM 1702 N N . VAL B 1 84 ? -0.557 -22.469 -9.445 1 93.44 84 VAL B N 1
ATOM 1703 C CA . VAL B 1 84 ? 0.018 -21.141 -9.672 1 93.44 84 VAL B CA 1
ATOM 1704 C C . VAL B 1 84 ? 0.612 -20.609 -8.367 1 93.44 84 VAL B C 1
ATOM 1706 O O . VAL B 1 84 ? -0.011 -20.719 -7.305 1 93.44 84 VAL B O 1
ATOM 1709 N N . ARG B 1 85 ? 1.796 -20.094 -8.469 1 94.25 85 ARG B N 1
ATOM 1710 C CA . ARG B 1 85 ? 2.441 -19.344 -7.398 1 94.25 85 ARG B CA 1
ATOM 1711 C C . ARG B 1 85 ? 2.67 -17.891 -7.805 1 94.25 85 ARG B C 1
ATOM 1713 O O . ARG B 1 85 ? 3.17 -17.625 -8.898 1 94.25 85 ARG B O 1
ATOM 1720 N N . LEU B 1 86 ? 2.205 -17.062 -6.98 1 94.25 86 LEU B N 1
ATOM 1721 C CA . LEU B 1 86 ? 2.512 -15.648 -7.156 1 94.25 86 LEU B CA 1
ATOM 1722 C C . LEU B 1 86 ? 3.502 -15.164 -6.102 1 94.25 86 LEU B C 1
ATOM 1724 O O . LEU B 1 86 ? 3.307 -15.406 -4.906 1 94.25 86 LEU B O 1
ATOM 1728 N N . LEU B 1 87 ? 4.555 -14.602 -6.543 1 95.56 87 LEU B N 1
ATOM 1729 C CA . LEU B 1 87 ? 5.527 -14.047 -5.613 1 95.56 87 LEU B CA 1
ATOM 1730 C C . LEU B 1 87 ? 5.426 -12.523 -5.566 1 95.56 87 LEU B C 1
ATOM 1732 O O . LEU B 1 87 ? 5.203 -11.883 -6.594 1 95.56 87 LEU B O 1
ATOM 1736 N N . GLY B 1 88 ? 5.613 -12.031 -4.418 1 95.38 88 GLY B N 1
ATOM 1737 C CA . GLY B 1 88 ? 5.57 -10.602 -4.195 1 95.38 88 GLY B CA 1
ATOM 1738 C C . GLY B 1 88 ? 6.148 -10.188 -2.855 1 95.38 88 GLY B C 1
ATOM 1739 O O . GLY B 1 88 ? 6.98 -10.898 -2.287 1 95.38 88 GLY B O 1
ATOM 1740 N N . PHE B 1 89 ? 5.762 -8.961 -2.426 1 96.06 89 PHE B N 1
ATOM 1741 C CA . PHE B 1 89 ? 6.227 -8.477 -1.133 1 96.06 89 PHE B CA 1
ATOM 1742 C C . PHE B 1 89 ? 5.148 -7.641 -0.45 1 96.06 89 PHE B C 1
ATOM 1744 O O . PHE B 1 89 ? 4.41 -6.906 -1.111 1 96.06 89 PHE B O 1
ATOM 1751 N N . GLU B 1 90 ? 5.059 -7.816 0.822 1 95 90 GLU B N 1
ATOM 1752 C CA . GLU B 1 90 ? 4.082 -7.121 1.654 1 95 90 GLU B CA 1
ATOM 1753 C C . GLU B 1 90 ? 4.594 -5.746 2.074 1 95 90 GLU B C 1
ATOM 1755 O O . GLU B 1 90 ? 5.633 -5.637 2.73 1 95 90 GLU B O 1
ATOM 1760 N N . VAL B 1 91 ? 3.906 -4.715 1.648 1 91.88 91 VAL B N 1
ATOM 1761 C CA . VAL B 1 91 ? 4.262 -3.352 2.02 1 91.88 91 VAL B CA 1
ATOM 1762 C C . VAL B 1 91 ? 3.57 -2.975 3.328 1 91.88 91 VAL B C 1
ATOM 1764 O O . VAL B 1 91 ? 4.148 -2.279 4.168 1 91.88 91 VAL B O 1
ATOM 1767 N N . HIS B 1 92 ? 2.43 -3.316 3.449 1 90.06 92 HIS B N 1
ATOM 1768 C CA . HIS B 1 92 ? 1.518 -3.164 4.578 1 90.06 92 HIS B CA 1
ATOM 1769 C C . HIS B 1 92 ? 0.624 -4.391 4.73 1 90.06 92 HIS B C 1
ATOM 1771 O O . HIS B 1 92 ? 0.418 -5.141 3.773 1 90.06 92 HIS B O 1
ATOM 1777 N N . PRO B 1 93 ? 0.179 -4.645 5.938 1 88.38 93 PRO B N 1
ATOM 1778 C CA . PRO B 1 93 ? -0.701 -5.805 6.109 1 88.38 93 PRO B CA 1
ATOM 1779 C C . PRO B 1 93 ? -1.896 -5.785 5.16 1 88.38 93 PRO B C 1
ATOM 1781 O O . PRO B 1 93 ? -2.412 -6.84 4.785 1 88.38 93 PRO B O 1
ATOM 1784 N N . ASP B 1 94 ? -2.275 -4.57 4.695 1 87.06 94 ASP B N 1
ATOM 1785 C CA . ASP B 1 94 ? -3.441 -4.461 3.826 1 87.06 94 ASP B CA 1
ATOM 1786 C C . ASP B 1 94 ? -3.029 -4.121 2.395 1 87.06 94 ASP B C 1
ATOM 1788 O O . ASP B 1 94 ? -3.863 -3.715 1.583 1 87.06 94 ASP B O 1
ATOM 1792 N N . PHE B 1 95 ? -1.825 -4.355 2.164 1 90.56 95 PHE B N 1
ATOM 1793 C CA . PHE B 1 95 ? -1.353 -3.943 0.847 1 90.56 95 PHE B CA 1
ATOM 1794 C C . PHE B 1 95 ? -0.154 -4.781 0.417 1 90.56 95 PHE B C 1
ATOM 1796 O O . PHE B 1 95 ? 0.911 -4.715 1.035 1 90.56 95 PHE B O 1
ATOM 1803 N N . ILE B 1 96 ? -0.288 -5.492 -0.667 1 93.62 96 ILE B N 1
ATOM 1804 C CA . ILE B 1 96 ? 0.787 -6.34 -1.171 1 93.62 96 ILE B CA 1
ATOM 1805 C C . ILE B 1 96 ? 1.016 -6.059 -2.654 1 93.62 96 ILE B C 1
ATOM 1807 O O . ILE B 1 96 ? 0.076 -5.727 -3.381 1 93.62 96 ILE B O 1
ATOM 1811 N N . ILE B 1 97 ? 2.225 -6.152 -3.049 1 92.69 97 ILE B N 1
ATOM 1812 C CA . ILE B 1 97 ? 2.617 -6.016 -4.445 1 92.69 97 ILE B CA 1
ATOM 1813 C C . ILE B 1 97 ? 3.113 -7.359 -4.977 1 92.69 97 ILE B C 1
ATOM 1815 O O . ILE B 1 97 ? 4.074 -7.926 -4.449 1 92.69 97 ILE B O 1
ATOM 1819 N N . VAL B 1 98 ? 2.455 -7.887 -5.953 1 93.38 98 VAL B N 1
ATOM 1820 C CA . VAL B 1 98 ? 2.873 -9.109 -6.637 1 93.38 98 VAL B CA 1
ATOM 1821 C C . VAL B 1 98 ? 3.807 -8.758 -7.797 1 93.38 98 VAL B C 1
ATOM 1823 O O . VAL B 1 98 ? 3.521 -7.844 -8.578 1 93.38 98 VAL B O 1
ATOM 1826 N N . CYS B 1 99 ? 4.914 -9.5 -7.953 1 92.88 99 CYS B N 1
ATOM 1827 C CA . CYS B 1 99 ? 5.891 -9.078 -8.953 1 92.88 99 CYS B CA 1
ATOM 1828 C C . CYS B 1 99 ? 6.141 -10.18 -9.969 1 92.88 99 CYS B C 1
ATOM 1830 O O . CYS B 1 99 ? 6.719 -9.938 -11.031 1 92.88 99 CYS B O 1
ATOM 1832 N N . MET B 1 100 ? 5.664 -11.398 -9.711 1 91 100 MET B N 1
ATOM 1833 C CA . MET B 1 100 ? 5.809 -12.445 -10.711 1 91 100 MET B CA 1
ATOM 1834 C C . MET B 1 100 ? 4.855 -13.602 -10.438 1 91 100 MET B C 1
ATOM 1836 O O . MET B 1 100 ? 4.414 -13.789 -9.305 1 91 100 MET B O 1
ATOM 1840 N N . GLY B 1 101 ? 4.516 -14.25 -11.422 1 91 101 GLY B N 1
ATOM 1841 C CA . GLY B 1 101 ? 3.77 -15.5 -11.375 1 91 101 GLY B CA 1
ATOM 1842 C C . GLY B 1 101 ? 4.539 -16.672 -11.953 1 91 101 GLY B C 1
ATOM 1843 O O . GLY B 1 101 ? 5.238 -16.531 -12.953 1 91 101 GLY B O 1
ATOM 1844 N N . VAL B 1 102 ? 4.426 -17.844 -11.273 1 88.5 102 VAL B N 1
ATOM 1845 C CA . VAL B 1 102 ? 5.113 -19.047 -11.727 1 88.5 102 VAL B CA 1
ATOM 1846 C C . VAL B 1 102 ? 4.18 -20.25 -11.609 1 88.5 102 VAL B C 1
ATOM 1848 O O . VAL B 1 102 ? 3.312 -20.297 -10.734 1 88.5 102 VAL B O 1
ATOM 1851 N N . LYS B 1 103 ? 4.312 -21.109 -12.633 1 84.19 103 LYS B N 1
ATOM 1852 C CA . LYS B 1 103 ? 3.625 -22.375 -12.492 1 84.19 103 LYS B CA 1
ATOM 1853 C C . LYS B 1 103 ? 4.172 -23.172 -11.305 1 84.19 103 LYS B C 1
ATOM 1855 O O . LYS B 1 103 ? 5.387 -23.266 -11.125 1 84.19 103 LYS B O 1
ATOM 1860 N N . LYS B 1 104 ? 3.129 -23.406 -10.414 1 77.38 104 LYS B N 1
ATOM 1861 C CA . LYS B 1 104 ? 3.541 -24.125 -9.211 1 77.38 104 LYS B CA 1
ATOM 1862 C C . LYS B 1 104 ? 4.133 -25.5 -9.562 1 77.38 104 LYS B C 1
ATOM 1864 O O . LYS B 1 104 ? 3.439 -26.359 -10.109 1 77.38 104 LYS B O 1
ATOM 1869 N N . LYS B 1 105 ? 5.414 -25.531 -9.445 1 74.19 105 LYS B N 1
ATOM 1870 C CA . LYS B 1 105 ? 6.062 -26.828 -9.5 1 74.19 105 LYS B CA 1
ATOM 1871 C C . LYS B 1 105 ? 6.344 -27.375 -8.102 1 74.19 105 LYS B C 1
ATOM 1873 O O . LYS B 1 105 ? 5.781 -26.875 -7.117 1 74.19 105 LYS B O 1
ATOM 1878 N N . GLN B 1 106 ? 7.363 -28.25 -7.844 1 75.62 106 GLN B N 1
ATOM 1879 C CA . GLN B 1 106 ? 7.688 -28.844 -6.555 1 75.62 106 GLN B CA 1
ATOM 1880 C C . GLN B 1 106 ? 8 -27.781 -5.512 1 75.62 106 GLN B C 1
ATOM 1882 O O . GLN B 1 106 ? 7.281 -26.781 -5.398 1 75.62 106 GLN B O 1
ATOM 1887 N N . LYS B 1 107 ? 9.156 -27.578 -5.129 1 81.44 107 LYS B N 1
ATOM 1888 C CA . LYS B 1 107 ? 9.602 -26.688 -4.062 1 81.44 107 LYS B CA 1
ATOM 1889 C C . LYS B 1 107 ? 9.93 -25.297 -4.605 1 81.44 107 LYS B C 1
ATOM 1891 O O . LYS B 1 107 ? 10.391 -25.172 -5.742 1 81.44 107 LYS B O 1
ATOM 1896 N N . LEU B 1 108 ? 9.578 -24.25 -3.926 1 86.94 108 LEU B N 1
ATOM 1897 C CA . LEU B 1 108 ? 9.93 -22.875 -4.316 1 86.94 108 LEU B CA 1
ATOM 1898 C C . LEU B 1 108 ? 11.438 -22.719 -4.406 1 86.94 108 LEU B C 1
ATOM 1900 O O . LEU B 1 108 ? 12.148 -22.844 -3.406 1 86.94 108 LEU B O 1
ATOM 1904 N N . ALA B 1 109 ? 11.922 -22.422 -5.59 1 88.5 109 ALA B N 1
ATOM 1905 C CA . ALA B 1 109 ? 13.352 -22.266 -5.844 1 88.5 109 ALA B CA 1
ATOM 1906 C C . ALA B 1 109 ? 13.891 -21 -5.191 1 88.5 109 ALA B C 1
ATOM 1908 O O . ALA B 1 109 ? 13.289 -19.938 -5.309 1 88.5 109 ALA B O 1
ATOM 1909 N N . PRO B 1 110 ? 15.023 -21.156 -4.492 1 93.19 110 PRO B N 1
ATOM 1910 C CA . PRO B 1 110 ? 15.641 -20 -3.854 1 93.19 110 PRO B CA 1
ATOM 1911 C C . PRO B 1 110 ? 15.938 -18.875 -4.844 1 93.19 110 PRO B C 1
ATOM 1913 O O . PRO B 1 110 ? 15.953 -17.703 -4.461 1 93.19 110 PRO B O 1
ATOM 1916 N N . GLU B 1 111 ? 16.125 -19.25 -6.066 1 94.88 111 GLU B N 1
ATOM 1917 C CA . GLU B 1 111 ? 16.406 -18.25 -7.09 1 94.88 111 GLU B CA 1
ATOM 1918 C C . GLU B 1 111 ? 15.227 -17.312 -7.305 1 94.88 111 GLU B C 1
ATOM 1920 O O . GLU B 1 111 ? 15.398 -16.125 -7.586 1 94.88 111 GLU B O 1
ATOM 1925 N N . LEU B 1 112 ? 14.086 -17.859 -7.184 1 93.12 112 LEU B N 1
ATOM 1926 C CA . LEU B 1 112 ? 12.867 -17.062 -7.371 1 93.12 112 LEU B CA 1
ATOM 1927 C C . LEU B 1 112 ? 12.68 -16.078 -6.223 1 93.12 112 LEU B C 1
ATOM 1929 O O . LEU B 1 112 ? 12.234 -14.953 -6.438 1 93.12 112 LEU B O 1
ATOM 1933 N N . ILE B 1 113 ? 13.086 -16.516 -5.059 1 95.75 113 ILE B N 1
ATOM 1934 C CA . ILE B 1 113 ? 13.008 -15.641 -3.893 1 95.75 113 ILE B CA 1
ATOM 1935 C C . ILE B 1 113 ? 13.984 -14.477 -4.055 1 95.75 113 ILE B C 1
ATOM 1937 O O . ILE B 1 113 ? 13.641 -13.32 -3.779 1 95.75 113 ILE B O 1
ATOM 1941 N N . ALA B 1 114 ? 15.164 -14.852 -4.523 1 96.69 114 ALA B N 1
ATOM 1942 C CA . ALA B 1 114 ? 16.172 -13.82 -4.758 1 96.69 114 ALA B CA 1
ATOM 1943 C C . ALA B 1 114 ? 15.703 -12.82 -5.809 1 96.69 114 ALA B C 1
ATOM 1945 O O . ALA B 1 114 ? 15.93 -11.617 -5.668 1 96.69 114 ALA B O 1
ATOM 1946 N N . LYS B 1 115 ? 15.102 -13.359 -6.797 1 94.69 115 LYS B N 1
ATOM 1947 C CA . LYS B 1 115 ? 14.594 -12.492 -7.855 1 94.69 115 LYS B CA 1
ATOM 1948 C C . LYS B 1 115 ? 13.5 -11.57 -7.328 1 94.69 115 LYS B C 1
ATOM 1950 O O . LYS B 1 115 ? 13.445 -10.391 -7.684 1 94.69 115 LYS B O 1
ATOM 1955 N N . ALA B 1 116 ? 12.641 -12.094 -6.547 1 94.5 116 ALA B N 1
ATOM 1956 C CA . ALA B 1 116 ? 11.586 -11.297 -5.938 1 94.5 116 ALA B CA 1
ATOM 1957 C C . ALA B 1 116 ? 12.164 -10.195 -5.059 1 94.5 116 ALA B C 1
ATOM 1959 O O . ALA B 1 116 ? 11.664 -9.062 -5.051 1 94.5 116 ALA B O 1
ATOM 1960 N N . GLN B 1 117 ? 13.195 -10.484 -4.352 1 95.81 117 GLN B N 1
ATOM 1961 C CA . GLN B 1 117 ? 13.875 -9.492 -3.523 1 95.81 117 GLN B CA 1
ATOM 1962 C C . GLN B 1 117 ? 14.461 -8.375 -4.375 1 95.81 117 GLN B C 1
ATOM 1964 O O . GLN B 1 117 ? 14.359 -7.199 -4.02 1 95.81 117 GLN B O 1
ATOM 1969 N N . GLN B 1 118 ? 15.039 -8.812 -5.422 1 94.88 118 GLN B N 1
ATOM 1970 C CA . GLN B 1 118 ? 15.602 -7.824 -6.336 1 94.88 118 GLN B CA 1
ATOM 1971 C C . GLN B 1 118 ? 14.516 -6.902 -6.887 1 94.88 118 GLN B C 1
ATOM 1973 O O . GLN B 1 118 ? 14.719 -5.691 -6.984 1 94.88 118 GLN B O 1
ATOM 1978 N N . ARG B 1 119 ? 13.422 -7.484 -7.227 1 92.94 119 ARG B N 1
ATOM 1979 C CA . ARG B 1 119 ? 12.328 -6.691 -7.77 1 92.94 119 ARG B CA 1
ATOM 1980 C C . ARG B 1 119 ? 11.75 -5.754 -6.711 1 92.94 119 ARG B C 1
ATOM 1982 O O . ARG B 1 119 ? 11.352 -4.629 -7.023 1 92.94 119 ARG B O 1
ATOM 1989 N N . ARG B 1 120 ? 11.703 -6.207 -5.512 1 93.75 120 ARG B N 1
ATOM 1990 C CA . ARG B 1 120 ? 11.273 -5.348 -4.41 1 93.75 120 ARG B CA 1
ATOM 1991 C C . ARG B 1 120 ? 12.172 -4.121 -4.293 1 93.75 120 ARG B C 1
ATOM 1993 O O . ARG B 1 120 ? 11.688 -2.998 -4.168 1 93.75 120 ARG B O 1
ATOM 2000 N N . GLU B 1 121 ? 13.453 -4.352 -4.398 1 92.88 121 GLU B N 1
ATOM 2001 C CA . GLU B 1 121 ? 14.422 -3.26 -4.297 1 92.88 121 GLU B CA 1
ATOM 2002 C C . GLU B 1 121 ? 14.281 -2.289 -5.465 1 92.88 121 GLU B C 1
ATOM 2004 O O . GLU B 1 121 ? 14.367 -1.073 -5.285 1 92.88 121 GLU B O 1
ATOM 2009 N N . LEU B 1 122 ? 14.039 -2.871 -6.578 1 91.44 122 LEU B N 1
ATOM 2010 C CA . LEU B 1 122 ? 13.844 -2.037 -7.758 1 91.44 122 LEU B CA 1
ATOM 2011 C C . LEU B 1 122 ? 12.578 -1.198 -7.629 1 91.44 122 LEU B C 1
ATOM 2013 O O . LEU B 1 122 ? 12.562 -0.026 -8.008 1 91.44 122 LEU B O 1
ATOM 2017 N N . TYR B 1 123 ? 11.609 -1.791 -7.156 1 90.62 123 TYR B N 1
ATOM 2018 C CA . TYR B 1 123 ? 10.344 -1.088 -6.969 1 90.62 123 TYR B CA 1
ATOM 2019 C C . TYR B 1 123 ? 10.523 0.119 -6.055 1 90.62 123 TYR B C 1
ATOM 2021 O O . TYR B 1 123 ? 10.008 1.202 -6.34 1 90.62 123 TYR B O 1
ATOM 2029 N N . TYR B 1 124 ? 11.203 -0.066 -4.918 1 90.25 124 TYR B N 1
ATOM 2030 C CA . TYR B 1 124 ? 11.367 1.006 -3.943 1 90.25 124 TYR B CA 1
ATOM 2031 C C . TYR B 1 124 ? 12.359 2.051 -4.445 1 90.25 124 TYR B C 1
ATOM 2033 O O . TYR B 1 124 ? 12.312 3.209 -4.027 1 90.25 124 TYR B O 1
ATOM 2041 N N . ALA B 1 125 ? 13.266 1.536 -5.309 1 85.12 125 ALA B N 1
ATOM 2042 C CA . ALA B 1 125 ? 14.234 2.467 -5.883 1 85.12 125 ALA B CA 1
ATOM 2043 C C . ALA B 1 125 ? 13.578 3.35 -6.941 1 85.12 125 ALA B C 1
ATOM 2045 O O . ALA B 1 125 ? 13.953 4.516 -7.098 1 85.12 125 ALA B O 1
ATOM 2046 N N . ASP B 1 126 ? 12.797 2.672 -7.906 1 65.38 126 ASP B N 1
ATOM 2047 C CA . ASP B 1 126 ? 12.133 3.396 -8.984 1 65.38 126 ASP B CA 1
ATOM 2048 C C . ASP B 1 126 ? 11.219 4.484 -8.43 1 65.38 126 ASP B C 1
ATOM 2050 O O . ASP B 1 126 ? 11.008 5.512 -9.078 1 65.38 126 ASP B O 1
ATOM 2054 N N . GLY B 1 127 ? 10.602 4.301 -7.336 1 56.84 127 GLY B N 1
ATOM 2055 C CA . GLY B 1 127 ? 9.812 5.363 -6.73 1 56.84 127 GLY B CA 1
ATOM 2056 C C . GLY B 1 127 ? 10.648 6.535 -6.254 1 56.84 127 GLY B C 1
ATOM 2057 O O . GLY B 1 127 ? 10.133 7.461 -5.625 1 56.84 127 GLY B O 1
ATOM 2058 N N . GLN B 1 128 ? 12.016 6.406 -6.375 1 44.78 128 GLN B N 1
ATOM 2059 C CA . GLN B 1 128 ? 12.938 7.488 -6.039 1 44.78 128 GLN B CA 1
ATOM 2060 C C . GLN B 1 128 ? 13.047 8.492 -7.18 1 44.78 128 GLN B C 1
ATOM 2062 O O . GLN B 1 128 ? 12.875 8.141 -8.344 1 44.78 128 GLN B O 1
#

Solvent-accessible surface area (backbone atoms only — not comparable to full-atom values): 13664 Å² total; per-residue (Å²): 72,42,46,55,36,46,66,27,64,87,62,73,83,58,60,54,54,24,46,36,26,53,50,43,92,58,68,85,41,39,50,53,46,42,60,68,69,42,92,66,52,71,69,54,52,51,47,33,54,52,37,48,50,46,29,30,56,55,18,71,52,73,87,39,65,83,38,21,41,70,79,52,65,31,30,28,39,36,27,63,39,90,49,38,32,34,35,25,36,52,80,42,99,48,29,35,38,35,50,48,74,42,76,44,65,83,78,87,52,67,65,57,53,53,49,46,50,51,50,52,52,46,54,65,51,64,48,83,70,41,49,60,37,47,68,31,67,86,62,74,83,59,59,54,53,25,45,39,28,50,49,44,94,56,69,85,39,38,50,54,46,43,60,69,69,42,93,66,52,71,69,54,53,52,48,34,52,53,36,50,50,47,27,30,57,57,18,71,53,73,86,40,65,81,38,21,41,69,80,52,65,30,29,29,39,36,27,63,41,93,52,37,31,35,36,24,35,50,81,42,99,46,30,35,41,33,51,48,76,44,75,45,62,83,78,85,52,69,66,57,54,52,49,47,51,51,48,52,51,47,54,64,51,65,48,82